Protein AF-A0A9R0TDT2-F1 (afdb_monomer_lite)

Organism: Triticum turgidum subsp. durum (NCBI:txid4567)

Secondary structure (DSSP, 8-state):
---HHHHHHHHHHHHHHHHS---HHHHHHHHHHHHH-SSHHHHHHHHHHTT----HHHHHHHHHHHHHS--------HHHHHHHHHHHHHHHHHH-PPPPP---------------------PPPPPPPPPP-----------------------------TTHHHHHHHHHHHHHHHHHHHHHHHHHHHHHHS--TT--PPPHHHHHHHHHHHHHHHT--HHHHHHHHHHHHHHHHHHHHHHHHHHHHHHHHHHTTTS---HHHHHHHHHHHHHHHHHHHHHHGGGGSSS------TTSSSS--HHHHHHHHHHHHHHHHHT--

Sequence (325 aa):
MASDKQLRDWVSDKLMSIQGFSTSVLVHYVIGLAKDSSSAGDLVGKLVEYGFSSSAETSSFAADIYAKVPRKGRGVSNYQKQEREAAKLVKKQSTYKLLADEDDDEVDNHTASSASASSKSRKHFRRKAQDQDDGKDDDETTAHVSERSVRRRTEEVDDEDGDDTLDEEQEILRDQQERAQLEKNMRERDAVHTRKLMERQLSKEEQEELTRRSQALDKNDTSDLRNFSRQAYLQKRRDKKIDEIRDEILDHEYIFQDVKLTPAEENDFRYKKKIYDLVKEHVESADDVAEYKMPEAYDMGEGVNQEKRFSVAMQRYKILRAKIK

Foldseek 3Di:
DPDPVNQLVVLQVLCCVQVVGGDSVVSVVLLVLLQVDPDLVSSLVVCVVVPGDNDPSSSVSSVVSNVPRDHPPPPCPPVNVVVVVVVVVVVVVVVDDPDDPPDDDDDDDDDDDDDDDDDDDDDDDDDDDDDDDDDDDDDDDDDDDDDDDDDDDDDDDDDDDPPVVVVVVVVVVVVVVVVVVVVVVVVVVVPVVDPPVPDDDDPPVRVVVVVVVVVVVVVVPCVVVVVVVVVVVVVVVLVVVLVVLVVVLVVCCVVCVPPDDDPVVVVVSVVSVVVSVVSVVCVVCVVPPVDDDDPDDQCPDPDRPVVVVVVVVVVVVVVVVVVVD

Structure (mmCIF, N/CA/C/O backbone):
data_AF-A0A9R0TDT2-F1
#
_entry.id   AF-A0A9R0TDT2-F1
#
loop_
_atom_site.group_PDB
_atom_site.id
_atom_site.type_symbol
_atom_site.label_atom_id
_atom_site.label_alt_id
_atom_site.label_comp_id
_atom_site.label_asym_id
_atom_site.label_entity_id
_atom_site.label_seq_id
_atom_site.pdbx_PDB_ins_code
_atom_site.Cartn_x
_atom_site.Cartn_y
_atom_site.Cartn_z
_atom_site.occupancy
_atom_site.B_iso_or_equiv
_atom_site.auth_seq_id
_atom_site.auth_comp_id
_atom_site.auth_asym_id
_atom_site.auth_atom_id
_atom_site.pdbx_PDB_model_num
ATOM 1 N N . MET A 1 1 ? -30.573 -7.257 -12.422 1.00 51.12 1 MET A N 1
ATOM 2 C CA . MET A 1 1 ? -29.779 -7.228 -11.177 1.00 51.12 1 MET A CA 1
ATOM 3 C C . MET A 1 1 ? -30.654 -6.590 -10.119 1.00 51.12 1 MET A C 1
ATOM 5 O O . MET A 1 1 ? -31.056 -5.454 -10.333 1.00 51.12 1 MET A O 1
ATOM 9 N N . ALA A 1 2 ? -31.047 -7.318 -9.071 1.00 55.56 2 ALA A N 1
ATOM 10 C CA . ALA A 1 2 ? -31.762 -6.689 -7.960 1.00 55.56 2 ALA A CA 1
ATOM 11 C C . ALA A 1 2 ? -30.854 -5.604 -7.370 1.00 55.56 2 ALA A C 1
ATOM 13 O O . ALA A 1 2 ? -29.646 -5.826 -7.246 1.00 55.56 2 ALA A O 1
ATOM 14 N N . SER A 1 3 ? -31.397 -4.424 -7.077 1.00 77.88 3 SER A N 1
ATOM 15 C CA . SER A 1 3 ? -30.600 -3.396 -6.411 1.00 77.88 3 SER A CA 1
ATOM 16 C C . SER A 1 3 ? -30.162 -3.923 -5.040 1.00 77.88 3 SER A C 1
ATOM 18 O O . SER A 1 3 ? -30.892 -4.679 -4.400 1.00 77.88 3 SER A O 1
ATOM 20 N N . ASP A 1 4 ? -28.964 -3.554 -4.579 1.00 84.12 4 ASP A N 1
ATOM 21 C CA . ASP A 1 4 ? -28.423 -4.037 -3.295 1.00 84.12 4 ASP A CA 1
ATOM 22 C C . ASP A 1 4 ? -29.396 -3.761 -2.132 1.00 84.12 4 ASP A C 1
ATOM 24 O O . ASP A 1 4 ? -29.522 -4.555 -1.206 1.00 84.12 4 ASP A O 1
ATOM 28 N N . LYS A 1 5 ? -30.180 -2.680 -2.243 1.00 88.38 5 LYS A N 1
ATOM 29 C CA . LYS A 1 5 ? -31.276 -2.351 -1.328 1.00 88.38 5 LYS A CA 1
ATOM 30 C C . LYS A 1 5 ? -32.419 -3.376 -1.366 1.00 88.38 5 LYS A C 1
ATOM 32 O O . LYS A 1 5 ? -32.793 -3.888 -0.323 1.00 88.38 5 LYS A O 1
ATOM 37 N N . GLN A 1 6 ? -32.904 -3.751 -2.553 1.00 89.75 6 GLN A N 1
ATOM 38 C CA . GLN A 1 6 ? -33.942 -4.784 -2.702 1.00 89.75 6 GLN A CA 1
ATOM 39 C C . GLN A 1 6 ? -33.490 -6.149 -2.169 1.00 89.75 6 GLN A C 1
ATOM 41 O O . GLN A 1 6 ? -34.301 -6.891 -1.621 1.00 89.75 6 GLN A O 1
ATOM 46 N N . LEU A 1 7 ? -32.206 -6.491 -2.326 1.00 90.75 7 LEU A N 1
ATOM 47 C CA . LEU A 1 7 ? -31.651 -7.724 -1.767 1.00 90.75 7 LEU A CA 1
ATOM 48 C C . LEU A 1 7 ? -31.676 -7.695 -0.234 1.00 90.75 7 LEU A C 1
ATOM 50 O O . LEU A 1 7 ? -32.068 -8.680 0.383 1.00 90.75 7 LEU A O 1
ATOM 54 N N . ARG A 1 8 ? -31.288 -6.571 0.374 1.00 92.12 8 ARG A N 1
ATOM 55 C CA . ARG A 1 8 ? -31.303 -6.386 1.832 1.00 92.12 8 ARG A CA 1
ATOM 56 C C . ARG A 1 8 ? -32.713 -6.447 2.403 1.00 92.12 8 ARG A C 1
ATOM 58 O O . ARG A 1 8 ? -32.918 -7.165 3.375 1.00 92.12 8 ARG A O 1
ATOM 65 N N . ASP A 1 9 ? -33.661 -5.759 1.771 1.00 93.25 9 ASP A N 1
ATOM 66 C CA . ASP A 1 9 ? -35.065 -5.742 2.191 1.00 93.25 9 ASP A CA 1
ATOM 67 C C . ASP A 1 9 ? -35.655 -7.166 2.127 1.00 93.25 9 ASP A C 1
ATOM 69 O O . ASP A 1 9 ? -36.212 -7.661 3.102 1.00 93.25 9 ASP A O 1
ATOM 73 N N . TRP A 1 10 ? -35.403 -7.897 1.034 1.00 93.25 10 TRP A N 1
ATOM 74 C CA . TRP A 1 10 ? -35.852 -9.286 0.886 1.00 93.25 10 TRP A CA 1
ATOM 75 C C . TRP A 1 10 ? -35.210 -10.249 1.901 1.00 93.25 10 TRP A C 1
ATOM 77 O O . TRP A 1 10 ? -35.888 -11.128 2.434 1.00 93.25 10 TRP A O 1
ATOM 87 N N . VAL A 1 11 ? -33.910 -10.098 2.191 1.00 92.81 11 VAL A N 1
ATOM 88 C CA . VAL A 1 11 ? -33.233 -10.890 3.236 1.00 92.81 11 VAL A CA 1
ATOM 89 C C . VAL A 1 11 ? -33.820 -10.566 4.612 1.00 92.81 11 VAL A C 1
ATOM 91 O O . VAL A 1 11 ? -34.017 -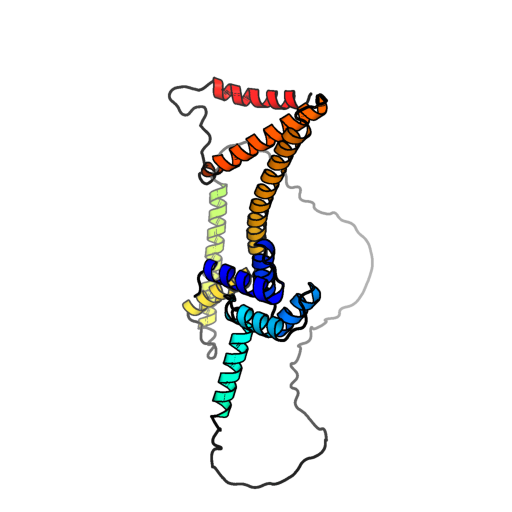11.481 5.407 1.00 92.81 11 VAL A O 1
ATOM 94 N N . SER A 1 12 ? -34.146 -9.300 4.884 1.00 93.69 12 SER A N 1
ATOM 95 C CA . SER A 1 12 ? -34.791 -8.877 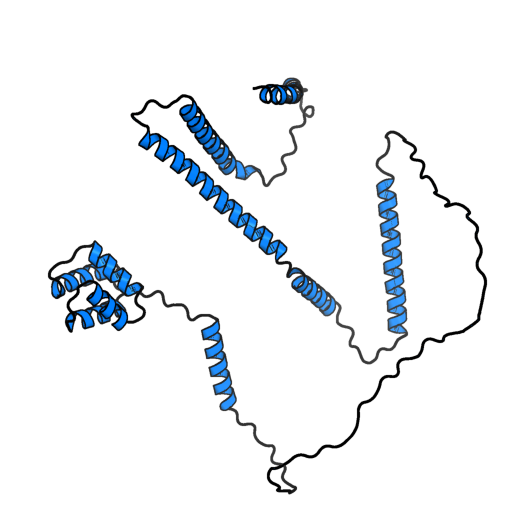6.131 1.00 93.69 12 SER A CA 1
ATOM 96 C C . SER A 1 12 ? -36.148 -9.558 6.331 1.00 93.69 12 SER A C 1
ATOM 98 O O . SER A 1 12 ? -36.386 -10.134 7.392 1.00 93.69 12 SER A O 1
ATOM 100 N N . ASP A 1 13 ? -36.999 -9.570 5.302 1.00 93.50 13 ASP A N 1
ATOM 101 C CA . ASP A 1 13 ? -38.320 -10.213 5.352 1.00 93.50 13 ASP A CA 1
ATOM 102 C C . ASP A 1 13 ? -38.215 -11.728 5.582 1.00 93.50 13 ASP A C 1
ATOM 104 O O . ASP A 1 13 ? -38.978 -12.319 6.350 1.00 93.50 13 ASP A O 1
ATOM 108 N N . LYS A 1 14 ? -37.232 -12.381 4.950 1.00 91.00 14 LYS A N 1
ATOM 109 C CA . LYS A 1 14 ? -36.986 -13.817 5.136 1.00 91.00 14 LYS A CA 1
ATOM 110 C C . LYS A 1 14 ? -36.423 -14.152 6.515 1.00 91.00 14 LYS A C 1
ATOM 112 O O . LYS A 1 14 ? -36.816 -15.167 7.085 1.00 91.00 14 LYS A O 1
ATOM 117 N N . LEU A 1 15 ? -35.567 -13.299 7.077 1.00 90.38 15 LEU A N 1
ATOM 118 C CA . LEU A 1 15 ? -35.084 -13.454 8.452 1.00 90.38 15 LEU A CA 1
ATOM 119 C C . LEU A 1 15 ? -36.213 -13.279 9.475 1.00 90.38 15 LEU A C 1
ATOM 121 O O . LEU A 1 15 ? -36.292 -14.065 10.417 1.00 90.38 15 LEU A O 1
ATOM 125 N N . MET A 1 16 ? -37.137 -12.338 9.249 1.00 88.44 16 MET A N 1
ATOM 126 C CA . MET A 1 16 ? -38.354 -12.219 10.060 1.00 88.44 16 MET A CA 1
ATOM 127 C C . MET A 1 16 ? -39.222 -13.481 9.994 1.00 88.44 16 MET A C 1
ATOM 129 O O . MET A 1 16 ? -39.719 -13.924 11.023 1.00 88.44 16 MET A O 1
ATOM 133 N N . SER A 1 17 ? -39.368 -14.096 8.816 1.00 90.62 17 SER A N 1
ATOM 134 C CA . SER A 1 17 ? -40.151 -15.330 8.660 1.00 90.62 17 SER A CA 1
ATOM 135 C C . SER A 1 17 ? -39.526 -16.543 9.360 1.00 90.62 17 SER A C 1
ATOM 137 O O . SER A 1 17 ? -40.262 -17.354 9.908 1.00 90.62 17 SER A O 1
ATOM 139 N N . ILE A 1 18 ? -38.196 -16.688 9.316 1.00 86.38 18 ILE A N 1
ATOM 140 C CA . ILE A 1 18 ? -37.492 -17.890 9.806 1.00 86.38 18 ILE A CA 1
ATOM 141 C C . ILE A 1 18 ? -37.134 -17.775 11.292 1.00 86.38 18 ILE A C 1
ATOM 143 O O . ILE A 1 18 ? -37.289 -18.733 12.044 1.00 86.38 18 ILE A O 1
ATOM 147 N N . GLN A 1 19 ? -36.629 -16.612 11.710 1.00 84.69 19 GLN A N 1
ATOM 148 C CA . GLN A 1 19 ? -36.067 -16.401 13.046 1.00 84.69 19 GLN A CA 1
ATOM 149 C C . GLN A 1 19 ? -36.958 -15.502 13.923 1.00 84.69 19 GLN A C 1
ATOM 151 O O . GLN A 1 19 ? -36.737 -15.405 15.128 1.00 84.69 19 GLN A O 1
ATOM 156 N N . GLY A 1 20 ? -37.957 -14.824 13.344 1.00 86.81 20 GLY A N 1
ATOM 157 C CA . GLY A 1 20 ? -38.840 -13.902 14.070 1.00 86.81 20 GLY A CA 1
ATOM 158 C C . GLY A 1 20 ? -38.216 -12.539 14.387 1.00 86.81 20 GLY A C 1
ATOM 159 O O . GLY A 1 20 ? -38.858 -11.708 15.023 1.00 86.81 20 GLY A O 1
ATOM 160 N N . PHE A 1 21 ? -36.974 -12.293 13.958 1.00 87.00 21 PHE A N 1
ATOM 161 C CA . PHE A 1 21 ? -36.312 -10.998 14.078 1.00 87.00 21 PHE A CA 1
ATOM 162 C C . PHE A 1 21 ? -35.344 -10.757 12.918 1.00 87.00 21 PHE A C 1
ATOM 164 O O . PHE A 1 21 ? -34.722 -11.675 12.385 1.00 87.00 21 PHE A O 1
ATOM 171 N N . SER A 1 22 ? -35.170 -9.488 12.562 1.00 89.31 22 SER A N 1
ATOM 172 C CA . SER A 1 22 ? -34.182 -9.047 11.583 1.00 89.31 22 SER A CA 1
ATOM 173 C C . SER A 1 22 ? -33.467 -7.809 12.109 1.00 89.31 22 SER A C 1
ATOM 175 O O . SER A 1 22 ? -34.103 -6.792 12.385 1.00 89.31 22 SER A O 1
ATOM 177 N N . THR A 1 23 ? -32.142 -7.868 12.222 1.00 90.75 23 THR A N 1
ATOM 178 C CA . THR A 1 23 ? -31.308 -6.681 12.448 1.00 90.75 23 THR A CA 1
ATOM 179 C C . THR A 1 23 ? -30.507 -6.388 11.186 1.00 90.75 23 THR A C 1
ATOM 181 O O . THR A 1 23 ? -30.140 -7.303 10.444 1.00 90.75 23 THR A O 1
ATOM 184 N N . SER A 1 24 ? -30.205 -5.114 10.928 1.00 90.81 24 SER A N 1
ATOM 185 C CA . SER A 1 24 ? -29.401 -4.722 9.761 1.00 90.81 24 SER A CA 1
ATOM 186 C C . SER A 1 24 ? -28.040 -5.427 9.753 1.00 90.81 24 SER A C 1
ATOM 188 O O . SER A 1 24 ? -27.591 -5.901 8.712 1.00 90.81 24 SER A O 1
ATOM 190 N N . VAL A 1 25 ? -27.420 -5.584 10.925 1.00 91.88 25 VAL A N 1
ATOM 191 C CA . VAL A 1 25 ? -26.145 -6.291 11.095 1.00 91.88 25 VAL A CA 1
ATOM 192 C C . VAL A 1 25 ? -26.250 -7.743 10.627 1.00 91.88 25 VAL A C 1
ATOM 194 O O . VAL A 1 25 ? -25.401 -8.195 9.860 1.00 91.88 25 VAL A O 1
ATOM 197 N N . LEU A 1 26 ? -27.318 -8.453 11.003 1.00 89.50 26 LEU A N 1
ATOM 198 C CA . LEU A 1 26 ? -27.537 -9.838 10.577 1.00 89.50 26 LEU A CA 1
ATOM 199 C C . LEU A 1 26 ? -27.792 -9.947 9.074 1.00 89.50 26 LEU A C 1
ATOM 201 O O . LEU A 1 26 ? -27.257 -10.847 8.435 1.00 89.50 26 LEU A O 1
ATOM 205 N N . VAL A 1 27 ? -28.530 -9.005 8.483 1.00 91.69 27 VAL A N 1
ATOM 206 C CA . VAL A 1 27 ? -28.742 -8.958 7.026 1.00 91.69 27 VAL A CA 1
ATOM 207 C C . VAL A 1 27 ? -27.406 -8.821 6.287 1.00 91.69 27 VAL A C 1
ATOM 209 O O . VAL A 1 27 ? -27.123 -9.583 5.362 1.00 91.69 27 VAL A O 1
ATOM 212 N N . HIS A 1 28 ? -26.554 -7.881 6.706 1.00 91.56 28 HIS A N 1
ATOM 213 C CA . HIS A 1 28 ? -25.220 -7.706 6.124 1.00 91.56 28 HIS A CA 1
ATOM 214 C C . HIS A 1 28 ? -24.341 -8.948 6.315 1.00 91.56 28 HIS A C 1
ATOM 216 O O . HIS A 1 28 ? -23.643 -9.351 5.383 1.00 91.56 28 HIS A O 1
ATOM 222 N N . TYR A 1 29 ? -24.401 -9.560 7.498 1.00 91.06 29 TYR A N 1
ATOM 223 C CA . TYR A 1 29 ? -23.637 -10.753 7.835 1.00 91.06 29 TYR A CA 1
ATOM 224 C C . TYR A 1 29 ? -24.035 -11.962 6.979 1.00 91.06 29 TYR A C 1
ATOM 226 O O . TYR A 1 29 ? -23.170 -12.598 6.384 1.00 91.06 29 TYR A O 1
ATOM 234 N N . VAL A 1 30 ? -25.335 -12.227 6.814 1.00 90.56 30 VAL A N 1
ATOM 235 C CA . VAL A 1 30 ? -25.847 -13.321 5.969 1.00 90.56 30 VAL A CA 1
ATOM 236 C C . VAL A 1 30 ? -25.482 -13.109 4.498 1.00 90.56 30 VAL A C 1
ATOM 238 O O . VAL A 1 30 ? -25.087 -14.055 3.818 1.00 90.56 30 VAL A O 1
ATOM 241 N N . ILE A 1 31 ? -25.536 -11.868 3.999 1.00 91.56 31 ILE A N 1
ATOM 242 C CA . ILE A 1 31 ? -25.069 -11.541 2.642 1.00 91.56 31 ILE A CA 1
ATOM 243 C C . ILE A 1 31 ? -23.554 -11.783 2.511 1.00 91.56 31 ILE A C 1
ATOM 245 O O . ILE A 1 31 ? -23.102 -12.247 1.463 1.00 91.56 31 ILE A O 1
ATOM 249 N N . GLY A 1 32 ? -22.771 -11.496 3.555 1.00 91.06 32 GLY A N 1
ATOM 250 C CA . GLY A 1 32 ? -21.341 -11.816 3.630 1.00 91.06 32 GLY A CA 1
ATOM 251 C C . GLY A 1 32 ? -21.080 -13.323 3.575 1.00 91.06 32 GLY A C 1
ATOM 252 O O . GLY A 1 32 ? -20.404 -13.792 2.664 1.00 91.06 32 GLY A O 1
ATOM 253 N N . LEU A 1 33 ? -21.726 -14.097 4.452 1.00 89.94 33 LEU A N 1
ATOM 254 C CA . LEU A 1 33 ? -21.641 -15.563 4.469 1.00 89.94 33 LEU A CA 1
ATOM 255 C C . LEU A 1 33 ? -22.047 -16.190 3.132 1.00 89.94 33 LEU A C 1
ATOM 257 O O . LEU A 1 33 ? -21.439 -17.158 2.666 1.00 89.94 33 LEU A O 1
ATOM 261 N N . ALA A 1 34 ? -23.064 -15.633 2.477 1.00 89.94 34 ALA A N 1
ATOM 262 C CA . ALA A 1 34 ? -23.470 -16.077 1.155 1.00 89.94 34 ALA A CA 1
ATOM 263 C C . ALA A 1 34 ? -22.386 -15.817 0.099 1.00 89.94 34 ALA A C 1
ATOM 265 O O . ALA A 1 34 ? -22.196 -16.654 -0.779 1.00 89.94 34 ALA A O 1
ATOM 266 N N . LYS A 1 35 ? -21.649 -14.703 0.174 1.00 89.69 35 LYS A N 1
ATOM 267 C CA . LYS A 1 35 ? -20.523 -14.422 -0.734 1.00 89.69 35 LYS A CA 1
ATOM 268 C C . LYS A 1 35 ? -19.322 -15.336 -0.476 1.00 89.69 35 LYS A C 1
ATOM 270 O O . LYS A 1 35 ? -18.678 -15.740 -1.442 1.00 89.69 35 LYS A O 1
ATOM 275 N N . ASP A 1 36 ? -19.071 -15.687 0.782 1.00 88.38 36 ASP A N 1
ATOM 276 C CA . ASP A 1 36 ? -17.926 -16.513 1.187 1.00 88.38 36 ASP A CA 1
ATOM 277 C C . ASP A 1 36 ? -18.163 -18.017 0.979 1.00 88.38 36 ASP A C 1
ATOM 279 O O . ASP A 1 36 ? -17.228 -18.789 0.755 1.00 88.38 36 ASP A O 1
ATOM 283 N N . SER A 1 37 ? -19.420 -18.462 1.044 1.00 86.12 37 SER A N 1
ATOM 284 C CA . SER A 1 37 ? -19.782 -19.868 0.843 1.00 86.12 37 SER A CA 1
ATOM 285 C C . SER A 1 37 ? -19.620 -20.300 -0.614 1.00 86.12 37 SER A C 1
ATOM 287 O O . SER A 1 37 ? -20.066 -19.640 -1.557 1.00 86.12 37 SER A O 1
ATOM 289 N N . SER A 1 38 ? -18.991 -21.461 -0.809 1.00 84.38 38 SER A N 1
ATOM 290 C CA . SER A 1 38 ? -18.739 -22.013 -2.149 1.00 84.38 38 SER A CA 1
ATOM 291 C C . SER A 1 38 ? -19.942 -22.774 -2.715 1.00 84.38 38 SER A C 1
ATOM 293 O O . SER A 1 38 ? -20.076 -22.878 -3.931 1.00 84.38 38 SER A O 1
ATOM 295 N N . SER A 1 39 ? -20.852 -23.251 -1.863 1.00 87.81 39 SER A N 1
ATOM 296 C CA . SER A 1 39 ? -22.054 -24.005 -2.241 1.00 87.81 39 SER A CA 1
ATOM 297 C C . SER A 1 39 ? -23.245 -23.609 -1.364 1.00 87.81 39 SER A C 1
ATOM 299 O O . SER A 1 39 ? -23.053 -23.183 -0.226 1.00 87.81 39 SER A O 1
ATOM 301 N N . ALA A 1 40 ? -24.472 -23.787 -1.864 1.00 87.94 40 ALA A N 1
ATOM 302 C CA . ALA A 1 40 ? -25.689 -23.557 -1.084 1.00 87.94 40 ALA A CA 1
ATOM 303 C C . ALA A 1 40 ? -25.736 -24.440 0.180 1.00 87.94 40 ALA A C 1
ATOM 305 O O . ALA A 1 40 ? -26.168 -23.978 1.228 1.00 87.94 40 ALA A O 1
ATOM 306 N N . GLY A 1 41 ? -25.212 -25.672 0.118 1.00 86.12 41 GLY A N 1
ATOM 307 C CA . GLY A 1 41 ? -25.128 -26.563 1.285 1.00 86.12 41 GLY A CA 1
ATOM 308 C C . GLY A 1 41 ? -24.118 -26.109 2.349 1.00 86.12 41 GLY A C 1
ATOM 309 O O . GLY A 1 41 ? -24.373 -26.271 3.538 1.00 86.12 41 GLY A O 1
ATOM 310 N N . ASP A 1 42 ? -23.013 -25.479 1.938 1.00 89.38 42 ASP A N 1
ATOM 311 C CA . ASP A 1 42 ? -22.025 -24.881 2.856 1.00 89.38 42 ASP A CA 1
ATOM 312 C C . ASP A 1 42 ? -22.625 -23.672 3.593 1.00 89.38 42 ASP A C 1
ATOM 314 O O . ASP A 1 42 ? -22.404 -23.482 4.786 1.00 89.38 42 ASP A O 1
ATOM 318 N N . LEU A 1 43 ? -23.466 -22.891 2.903 1.00 89.94 43 LEU A N 1
ATOM 319 C CA . LEU A 1 43 ? -24.221 -21.807 3.528 1.00 89.94 43 LEU A CA 1
ATOM 320 C C . LEU A 1 43 ? -25.221 -22.332 4.567 1.00 89.94 43 LEU A C 1
ATOM 322 O O . LEU A 1 43 ? -25.303 -21.766 5.652 1.00 89.94 43 LEU A O 1
ATOM 326 N N . VAL A 1 44 ? -25.944 -23.420 4.271 1.00 91.06 44 VAL A N 1
ATOM 327 C CA . VAL A 1 44 ? -26.855 -24.054 5.243 1.00 91.06 44 VAL A CA 1
ATOM 328 C C . VAL A 1 44 ? -26.092 -24.520 6.482 1.00 91.06 44 VAL A C 1
ATOM 330 O O . VAL A 1 44 ? -26.535 -24.239 7.590 1.00 91.06 44 VAL A O 1
ATOM 333 N N . GLY A 1 45 ? -24.937 -25.171 6.308 1.00 89.31 45 GLY A N 1
ATOM 334 C CA . GLY A 1 45 ? -24.097 -25.614 7.425 1.00 89.31 45 GLY A CA 1
ATOM 335 C C . GLY A 1 45 ? -23.675 -24.458 8.334 1.00 89.31 45 GLY A C 1
ATOM 336 O O . GLY A 1 45 ? -23.885 -24.523 9.542 1.00 89.31 45 GLY A O 1
ATOM 337 N N . LYS A 1 46 ? -23.182 -23.362 7.743 1.00 89.94 46 LYS A N 1
ATOM 338 C CA . LYS A 1 46 ? -22.795 -22.152 8.486 1.00 89.94 46 LYS A CA 1
ATOM 339 C C . LYS A 1 46 ? -23.985 -21.512 9.196 1.00 89.94 46 LYS A C 1
ATOM 341 O O . LYS A 1 46 ? -23.878 -21.153 10.358 1.00 89.94 46 LYS A O 1
ATOM 346 N N . LEU A 1 47 ? -25.140 -21.394 8.540 1.00 87.81 47 LEU A N 1
ATOM 347 C CA . LEU A 1 47 ? -26.340 -20.849 9.183 1.00 87.81 47 LEU A CA 1
ATOM 348 C C . LEU A 1 47 ? -26.769 -21.713 10.381 1.00 87.81 47 LEU A C 1
ATOM 350 O O . LEU A 1 47 ? -27.053 -21.177 11.447 1.00 87.81 47 LEU A O 1
ATOM 354 N N . VAL A 1 48 ? -26.758 -23.039 10.255 1.00 90.19 48 VAL A N 1
ATOM 355 C CA . VAL A 1 48 ? -27.091 -23.932 11.377 1.00 90.19 48 VAL A CA 1
ATOM 356 C C . VAL A 1 48 ? -26.088 -23.792 12.531 1.00 90.19 48 VAL A C 1
ATOM 358 O O . VAL A 1 48 ? -26.504 -23.756 13.687 1.00 90.19 48 VAL A O 1
ATOM 361 N N . GLU A 1 49 ? -24.793 -23.629 12.243 1.00 90.31 49 GLU A N 1
ATOM 362 C CA . GLU A 1 49 ? -23.753 -23.369 13.255 1.00 90.31 49 GLU A CA 1
ATOM 363 C C . GLU A 1 49 ? -24.003 -22.066 14.035 1.00 90.31 49 GLU A C 1
ATOM 365 O O . GLU A 1 49 ? -23.803 -22.015 15.247 1.00 90.31 49 GLU A O 1
ATOM 370 N N . TYR A 1 50 ? -24.534 -21.037 13.369 1.00 83.12 50 TYR A N 1
ATOM 371 C CA . TYR A 1 50 ? -24.913 -19.764 13.993 1.00 83.12 50 TYR A CA 1
ATOM 372 C C . TYR A 1 50 ? -26.298 -19.774 14.662 1.00 83.12 50 TYR A C 1
ATOM 374 O O . TYR A 1 50 ? -26.803 -18.719 15.049 1.00 83.12 50 TYR A O 1
ATOM 382 N N . GLY A 1 51 ? -26.910 -20.949 14.832 1.00 79.62 51 GLY A N 1
ATOM 383 C CA . GLY A 1 51 ? -28.154 -21.106 15.586 1.00 79.62 51 GLY A CA 1
ATOM 384 C C . GLY A 1 51 ? -29.426 -20.876 14.770 1.00 79.62 51 GLY A C 1
ATOM 385 O O . GLY A 1 51 ? -30.487 -20.622 15.346 1.00 79.62 51 GLY A O 1
ATOM 386 N N . PHE A 1 52 ? -29.354 -20.968 13.439 1.00 83.19 52 PHE A N 1
ATOM 387 C CA . PHE A 1 52 ? -30.561 -21.099 12.626 1.00 83.19 52 PHE A CA 1
ATOM 388 C C . PHE A 1 52 ? -31.129 -22.514 12.761 1.00 83.19 52 PHE A C 1
ATOM 390 O O . PHE A 1 52 ? -30.397 -23.505 12.788 1.00 83.19 52 PHE A O 1
ATOM 397 N N . SER A 1 53 ? -32.457 -22.621 12.804 1.00 81.62 53 SER A N 1
ATOM 398 C CA . SER A 1 53 ? -33.126 -23.924 12.835 1.00 81.62 53 SER A CA 1
ATOM 399 C C . SER A 1 53 ? -32.803 -24.717 11.565 1.00 81.62 53 SER A C 1
ATOM 401 O O . SER A 1 53 ? -32.851 -24.168 10.460 1.00 81.62 53 SER A O 1
ATOM 403 N N . SER A 1 54 ? -32.527 -26.019 11.701 1.00 82.44 54 SER A N 1
ATOM 404 C CA . SER A 1 54 ? -32.314 -26.949 10.576 1.00 82.44 54 SER A CA 1
ATOM 405 C C . SER A 1 54 ? -33.642 -27.303 9.881 1.00 82.44 54 SER A C 1
ATOM 407 O O . SER A 1 54 ? -34.023 -28.462 9.742 1.00 82.44 54 SER A O 1
ATOM 409 N N . SER A 1 55 ? -34.413 -26.280 9.511 1.00 84.56 55 SER A N 1
ATOM 410 C CA . SER A 1 55 ? -35.699 -26.411 8.838 1.00 84.56 55 SER A CA 1
ATOM 411 C C . SER A 1 55 ? -35.521 -26.410 7.318 1.00 84.56 55 SER A C 1
ATOM 413 O O . SER A 1 55 ? -34.550 -25.873 6.769 1.00 84.56 55 SER A O 1
ATOM 415 N N . ALA A 1 56 ? -36.503 -26.977 6.613 1.00 87.31 56 ALA A N 1
ATOM 416 C CA . ALA A 1 56 ? -36.562 -26.910 5.154 1.00 87.31 56 ALA A CA 1
ATOM 417 C C . ALA A 1 56 ? -36.582 -25.452 4.650 1.00 87.31 56 ALA A C 1
ATOM 419 O O . ALA A 1 56 ? -35.997 -25.144 3.610 1.00 87.31 56 ALA A O 1
ATOM 420 N N . GLU A 1 57 ? -37.166 -24.537 5.425 1.00 86.62 57 GLU A N 1
ATOM 421 C CA . GLU A 1 57 ? -37.213 -23.109 5.115 1.00 86.62 57 GLU A CA 1
ATOM 422 C C . GLU A 1 57 ? -35.813 -22.486 5.085 1.00 86.62 57 GLU A C 1
ATOM 424 O O . GLU A 1 57 ? -35.476 -21.823 4.104 1.00 86.62 57 GLU A O 1
ATOM 429 N N . THR A 1 58 ? -34.949 -22.785 6.062 1.00 87.19 58 THR A N 1
ATOM 430 C CA . THR A 1 58 ? -33.548 -22.320 6.084 1.00 87.19 58 THR A CA 1
ATOM 431 C C . THR A 1 58 ? -32.767 -22.827 4.873 1.00 87.19 58 THR A C 1
ATOM 433 O O . THR A 1 58 ? -31.980 -22.087 4.279 1.00 87.19 58 THR A O 1
ATOM 436 N N . SER A 1 59 ? -33.018 -24.071 4.452 1.00 89.31 59 SER A N 1
ATOM 437 C CA . SER A 1 59 ? -32.378 -24.638 3.260 1.00 89.31 59 SER A CA 1
ATOM 438 C C . SER A 1 59 ? -32.836 -23.967 1.958 1.00 89.31 59 SER A C 1
ATOM 440 O O . SER A 1 59 ? -32.007 -23.653 1.101 1.00 89.31 59 SER A O 1
ATOM 442 N N . SER A 1 60 ? -34.134 -23.663 1.837 1.00 91.69 60 SER A N 1
ATOM 443 C CA . SER A 1 60 ? -34.694 -22.950 0.682 1.00 91.69 60 SER A CA 1
ATOM 444 C C . SER A 1 60 ? -34.201 -21.502 0.615 1.00 91.69 60 SER A C 1
ATOM 446 O O . SER A 1 60 ? -33.792 -21.025 -0.440 1.00 91.69 60 SER A O 1
ATOM 448 N N . PHE A 1 61 ? -34.126 -20.838 1.769 1.00 91.25 61 PHE A N 1
ATOM 449 C CA . PHE A 1 61 ? -33.608 -19.486 1.904 1.00 91.25 61 PHE A CA 1
ATOM 450 C C . PHE A 1 61 ? -32.134 -19.409 1.512 1.00 91.25 61 PHE A C 1
ATOM 452 O O . PHE A 1 61 ? -31.748 -18.518 0.757 1.00 91.25 61 PHE A O 1
ATOM 459 N N . ALA A 1 62 ? -31.315 -20.366 1.954 1.00 91.38 62 ALA A N 1
ATOM 460 C CA . ALA A 1 62 ? -29.913 -20.436 1.564 1.00 91.38 62 ALA A CA 1
ATOM 461 C C . ALA A 1 62 ? -29.745 -20.621 0.046 1.00 91.38 62 ALA A C 1
ATOM 463 O O . ALA A 1 62 ? -28.911 -19.945 -0.559 1.00 91.38 62 ALA A O 1
ATOM 464 N N . ALA A 1 63 ? -30.552 -21.483 -0.585 1.00 91.38 63 ALA A N 1
ATOM 465 C CA . ALA A 1 63 ? -30.540 -21.665 -2.037 1.00 91.38 63 ALA A CA 1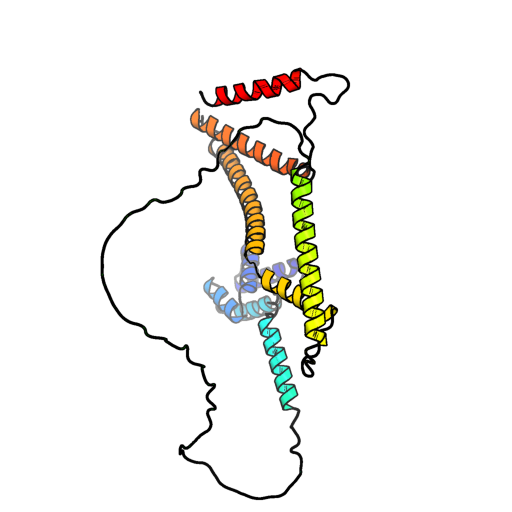
ATOM 466 C C . ALA A 1 63 ? -30.942 -20.378 -2.785 1.00 91.38 63 ALA A C 1
ATOM 468 O O . ALA A 1 63 ? -30.258 -19.964 -3.727 1.00 91.38 63 ALA A O 1
ATOM 469 N N . ASP A 1 64 ? -31.992 -19.702 -2.318 1.00 91.62 64 ASP A N 1
ATOM 470 C CA . ASP A 1 64 ? -32.493 -18.461 -2.910 1.00 91.62 64 ASP A CA 1
ATOM 471 C C . ASP A 1 64 ? -31.501 -17.296 -2.764 1.00 91.62 64 ASP A C 1
ATOM 473 O O . ASP A 1 64 ? -31.258 -16.562 -3.729 1.00 91.62 64 ASP A O 1
ATOM 477 N N . ILE A 1 65 ? -30.882 -17.127 -1.587 1.00 91.44 65 ILE A N 1
ATOM 478 C CA . ILE A 1 65 ? -29.828 -16.121 -1.383 1.00 91.44 65 ILE A CA 1
ATOM 479 C C . ILE A 1 65 ? -28.643 -16.424 -2.295 1.00 91.44 65 ILE A C 1
ATOM 481 O O . ILE A 1 65 ? -28.124 -15.520 -2.950 1.00 91.44 65 ILE A O 1
ATOM 485 N N . TYR A 1 66 ? -28.213 -17.687 -2.352 1.00 89.56 66 TYR A N 1
ATOM 486 C CA . TYR A 1 66 ? -27.059 -18.096 -3.148 1.00 89.56 66 TYR A CA 1
ATOM 487 C C . TYR A 1 66 ? -27.235 -17.732 -4.631 1.00 89.56 66 TYR A C 1
ATOM 489 O O . TYR A 1 66 ? -26.260 -17.330 -5.271 1.00 89.56 66 TYR A O 1
ATOM 497 N N . ALA A 1 67 ? -28.465 -17.818 -5.152 1.00 89.25 67 ALA A N 1
ATOM 498 C CA . ALA A 1 67 ? -28.821 -17.431 -6.516 1.00 89.25 67 ALA A CA 1
ATOM 499 C C . ALA A 1 67 ? -28.963 -15.909 -6.717 1.00 89.25 67 ALA A C 1
ATOM 501 O O . ALA A 1 67 ? -28.606 -15.391 -7.776 1.00 89.25 67 ALA A O 1
ATOM 502 N N . LYS A 1 68 ? -29.490 -15.179 -5.723 1.00 85.44 68 LYS A N 1
ATOM 503 C CA . LYS A 1 68 ? -29.737 -13.726 -5.812 1.00 85.44 68 LYS A CA 1
ATOM 504 C C . LYS A 1 68 ? -28.496 -12.870 -5.554 1.00 85.44 68 LYS A C 1
ATOM 506 O O . LYS A 1 68 ? -28.437 -11.736 -6.033 1.00 85.44 68 LYS A O 1
ATOM 511 N N . VAL A 1 69 ? -27.518 -13.372 -4.801 1.00 86.25 69 VAL A N 1
ATOM 512 C CA . VAL A 1 69 ? -26.286 -12.637 -4.493 1.00 86.25 69 VAL A CA 1
ATOM 513 C C . VAL A 1 69 ? -25.398 -12.563 -5.741 1.00 86.25 69 VAL A C 1
ATOM 515 O O . VAL A 1 69 ? -25.019 -13.603 -6.286 1.00 86.25 69 VAL A O 1
ATOM 518 N N . PRO A 1 70 ? -25.002 -11.356 -6.195 1.00 78.44 70 PRO A N 1
ATOM 519 C CA . PRO A 1 70 ? -24.088 -11.216 -7.318 1.00 78.44 70 PRO A CA 1
ATOM 520 C C . PRO A 1 70 ? -22.719 -11.769 -6.923 1.00 78.44 70 PRO A C 1
ATOM 522 O O . PRO A 1 70 ? -21.972 -11.165 -6.149 1.00 78.44 70 PRO A O 1
ATOM 525 N N . ARG A 1 71 ? -22.380 -12.943 -7.455 1.00 72.25 71 ARG A N 1
ATOM 526 C CA . ARG A 1 71 ? -21.061 -13.538 -7.267 1.00 72.25 71 ARG A CA 1
ATOM 527 C C . ARG A 1 71 ? -20.099 -12.902 -8.250 1.00 72.25 71 ARG A C 1
ATOM 529 O O . ARG A 1 71 ? -20.324 -12.913 -9.460 1.00 72.25 71 ARG A O 1
ATOM 536 N N . LYS A 1 72 ? -18.983 -12.395 -7.732 1.00 63.78 72 LYS A N 1
ATOM 537 C CA . LYS A 1 72 ? -17.809 -12.149 -8.561 1.00 63.78 72 LYS A CA 1
ATOM 538 C C . LYS A 1 72 ? -17.355 -13.525 -9.028 1.00 63.78 72 LYS A C 1
ATOM 540 O O . LYS A 1 72 ? -16.768 -14.269 -8.248 1.00 63.78 72 LYS A O 1
ATOM 545 N N . GLY A 1 73 ? -17.730 -13.912 -10.249 1.00 58.41 73 GLY A N 1
ATOM 546 C CA . GLY A 1 73 ? -17.280 -15.176 -10.813 1.00 58.41 73 GLY A CA 1
ATOM 547 C C . GLY A 1 73 ? -15.769 -15.236 -10.640 1.00 58.41 73 GLY A C 1
ATOM 548 O O . GLY A 1 73 ? -15.082 -14.301 -11.057 1.00 58.41 73 GLY A O 1
ATOM 549 N N . ARG A 1 74 ? -15.253 -16.283 -9.977 1.00 56.59 74 ARG A N 1
ATOM 550 C CA . ARG A 1 74 ? -13.829 -16.614 -10.080 1.00 56.59 74 ARG A CA 1
ATOM 551 C C . ARG A 1 74 ? -13.594 -16.729 -11.575 1.00 56.59 74 ARG A C 1
ATOM 553 O O . ARG A 1 74 ? -14.075 -17.675 -12.195 1.00 56.59 74 ARG A O 1
ATOM 560 N N . GLY A 1 75 ? -12.975 -15.706 -12.164 1.00 52.47 75 GLY A N 1
ATOM 561 C CA . GLY A 1 75 ? -12.563 -15.758 -13.553 1.00 52.47 75 GLY A CA 1
ATOM 562 C C . GLY A 1 75 ? -11.801 -17.060 -13.692 1.00 52.47 75 GLY A C 1
ATOM 563 O O . GLY A 1 75 ? -10.882 -17.304 -12.910 1.00 52.47 75 GLY A O 1
ATOM 564 N N . VAL A 1 76 ? -12.277 -17.939 -14.575 1.00 58.16 76 VAL A N 1
ATOM 565 C CA . VAL A 1 76 ? -11.638 -19.228 -14.841 1.00 58.16 76 VAL A CA 1
ATOM 566 C C . VAL A 1 76 ? -10.147 -18.950 -14.973 1.00 58.16 76 VAL A C 1
ATOM 568 O O . VAL A 1 76 ? -9.767 -18.126 -15.812 1.00 58.16 76 VAL A O 1
ATOM 571 N N . SER A 1 77 ? -9.344 -19.553 -14.089 1.00 64.19 77 SER A N 1
ATOM 572 C CA . SER A 1 77 ? -7.896 -19.346 -14.064 1.00 64.19 77 SER A CA 1
ATOM 573 C C . SER A 1 77 ? -7.359 -19.555 -15.477 1.00 64.19 77 SER A C 1
ATOM 575 O O . SER A 1 77 ? -7.818 -20.463 -16.173 1.00 64.19 77 SER A O 1
ATOM 577 N N . ASN A 1 78 ? -6.416 -18.725 -15.926 1.00 67.06 78 ASN A N 1
ATOM 578 C CA . ASN A 1 78 ? -5.869 -18.820 -17.284 1.00 67.06 78 ASN A CA 1
ATOM 579 C C . ASN A 1 78 ? -5.369 -20.244 -17.597 1.00 67.06 78 ASN A C 1
ATOM 581 O O . ASN A 1 78 ? -5.567 -20.732 -18.705 1.00 67.06 78 ASN A O 1
ATOM 585 N N . TYR A 1 79 ? -4.860 -20.946 -16.582 1.00 69.75 79 TYR A N 1
ATOM 586 C CA . TYR A 1 79 ? -4.495 -22.363 -16.636 1.00 69.75 79 TYR A CA 1
ATOM 587 C C . TYR A 1 79 ? -5.674 -23.284 -17.007 1.00 69.75 79 TYR A C 1
ATOM 589 O O . TYR A 1 79 ? -5.594 -24.109 -17.909 1.00 69.75 79 TYR A O 1
ATOM 597 N N . GLN A 1 80 ? -6.825 -23.077 -16.374 1.00 72.69 80 GLN A N 1
ATOM 598 C CA . GLN A 1 80 ? -8.028 -23.887 -16.563 1.00 72.69 80 GLN A CA 1
ATOM 599 C C . GLN A 1 80 ? -8.729 -23.588 -17.908 1.00 72.69 80 GLN A C 1
ATOM 601 O O . GLN A 1 80 ? -9.450 -24.430 -18.446 1.00 72.69 80 GLN A O 1
ATOM 606 N N . LYS A 1 81 ? -8.494 -22.402 -18.497 1.00 78.75 81 LYS A N 1
ATOM 607 C CA . LYS A 1 81 ? -8.868 -22.107 -19.894 1.00 78.75 81 LYS A CA 1
ATOM 608 C C . LYS A 1 81 ? -7.986 -22.874 -20.881 1.00 78.75 81 LYS A C 1
ATOM 610 O O . LYS A 1 81 ? -8.528 -23.481 -21.801 1.00 78.75 81 LYS A O 1
ATOM 615 N N . GLN A 1 82 ? -6.672 -22.897 -20.648 1.00 81.00 82 GLN A N 1
ATOM 616 C CA . GLN A 1 82 ? -5.710 -23.610 -21.495 1.00 81.00 82 GLN A CA 1
ATOM 617 C C . GLN A 1 82 ? -5.958 -25.124 -21.497 1.00 81.00 82 GLN A C 1
ATOM 619 O O . GLN A 1 82 ? -6.004 -25.720 -22.569 1.00 81.00 82 GLN A O 1
ATOM 624 N N . GLU A 1 83 ? -6.235 -25.744 -20.344 1.00 79.25 83 GLU A N 1
ATOM 625 C CA . GLU A 1 83 ? -6.608 -27.169 -20.286 1.00 79.25 83 GLU A CA 1
ATOM 626 C C . GLU A 1 83 ? -7.870 -27.474 -21.104 1.00 79.25 83 GLU A C 1
ATOM 628 O O . GLU A 1 83 ? -7.944 -28.472 -21.823 1.00 79.25 83 GLU A O 1
ATOM 633 N N . ARG A 1 84 ? -8.877 -26.593 -21.040 1.00 81.62 84 ARG A N 1
ATOM 634 C CA . ARG A 1 84 ? -10.130 -26.772 -21.781 1.00 81.62 84 ARG A CA 1
ATOM 635 C C . ARG A 1 84 ? -9.940 -26.582 -23.286 1.00 81.62 84 ARG A C 1
ATOM 637 O O . ARG A 1 84 ? -10.625 -27.244 -24.066 1.00 81.62 84 ARG A O 1
ATOM 644 N N . GLU A 1 85 ? -9.051 -25.684 -23.699 1.00 84.19 85 GLU A N 1
ATOM 645 C CA . GLU A 1 85 ? -8.671 -25.500 -25.103 1.00 84.19 85 GLU A CA 1
ATOM 646 C C . GLU A 1 85 ? -7.862 -26.688 -25.625 1.00 84.19 85 GLU A C 1
ATOM 648 O O . GLU A 1 85 ? -8.214 -27.231 -26.673 1.00 84.19 85 GLU A O 1
ATOM 653 N N . ALA A 1 86 ? -6.884 -27.172 -24.856 1.00 85.19 86 ALA A N 1
ATOM 654 C CA . ALA A 1 86 ? -6.114 -28.369 -25.178 1.00 85.19 86 ALA A CA 1
ATOM 655 C C . ALA A 1 86 ? -7.020 -29.604 -25.306 1.00 85.19 86 ALA A C 1
ATOM 657 O O . ALA A 1 86 ? -6.967 -30.310 -26.310 1.00 85.19 86 ALA A O 1
ATOM 658 N N . ALA A 1 87 ? -7.945 -29.816 -24.364 1.00 85.50 87 ALA A N 1
ATOM 659 C CA . ALA A 1 87 ? -8.901 -30.922 -24.423 1.00 85.50 87 ALA A CA 1
ATOM 660 C C . ALA A 1 87 ? -9.841 -30.834 -25.639 1.00 85.50 87 ALA A C 1
ATOM 662 O O . ALA A 1 87 ? -10.191 -31.852 -26.237 1.00 85.50 87 ALA A O 1
ATOM 663 N N . LYS A 1 88 ? -10.255 -29.625 -26.041 1.00 89.31 88 LYS A N 1
ATOM 664 C CA . LYS A 1 88 ? -11.022 -29.426 -27.282 1.00 89.31 88 LYS A CA 1
ATOM 665 C C . LYS A 1 88 ? -10.179 -29.730 -28.521 1.00 89.31 88 LYS A C 1
ATOM 667 O O . LYS A 1 88 ? -10.723 -30.256 -29.487 1.00 89.31 88 LYS A O 1
ATOM 672 N N . LEU A 1 89 ? -8.889 -29.404 -28.504 1.00 83.06 89 LEU A N 1
ATOM 673 C CA . LEU A 1 89 ? -7.971 -29.646 -29.615 1.00 83.06 89 LEU A CA 1
ATOM 674 C C . LEU A 1 89 ? -7.692 -31.145 -29.778 1.00 83.06 89 LEU A C 1
ATOM 676 O O . LEU A 1 89 ? -7.815 -31.648 -30.887 1.00 83.06 89 LEU A O 1
ATOM 680 N N . VAL A 1 90 ? -7.482 -31.876 -28.681 1.00 87.25 90 VAL A N 1
ATOM 681 C CA . VAL A 1 90 ? -7.371 -33.345 -28.688 1.00 87.25 90 VAL A CA 1
ATOM 682 C C . VAL A 1 90 ? -8.656 -33.993 -29.199 1.00 87.25 90 VAL A C 1
ATOM 684 O O . VAL A 1 90 ? -8.599 -34.874 -30.050 1.00 87.25 90 VAL A O 1
ATOM 687 N N . LYS A 1 91 ? -9.833 -33.519 -28.764 1.00 86.00 91 LYS A N 1
ATOM 688 C CA . LYS A 1 91 ? -11.116 -34.004 -29.301 1.00 86.00 91 LYS A CA 1
ATOM 689 C C . LYS A 1 91 ? -11.224 -33.777 -30.810 1.00 86.00 91 LYS A C 1
ATOM 691 O O . LYS A 1 91 ? -11.633 -34.683 -31.525 1.00 86.00 91 LYS A O 1
ATOM 696 N N . LYS A 1 92 ? -10.810 -32.608 -31.310 1.00 88.31 92 LYS A N 1
ATOM 697 C CA . LYS A 1 92 ? -10.743 -32.336 -32.755 1.00 88.31 92 LYS A CA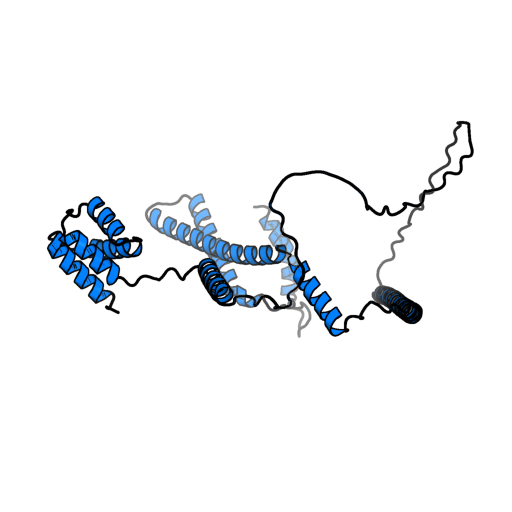 1
ATOM 698 C C . LYS A 1 92 ? -9.728 -33.242 -33.455 1.00 88.31 92 LYS A C 1
ATOM 700 O O . LYS A 1 92 ? -10.040 -33.786 -34.502 1.00 88.31 92 LYS A O 1
ATOM 705 N N . GLN A 1 93 ? -8.554 -33.469 -32.876 1.00 85.25 93 GLN A N 1
ATOM 706 C CA . GLN A 1 93 ? -7.558 -34.387 -33.436 1.00 85.25 93 GLN A CA 1
ATOM 707 C C . GLN A 1 93 ? -8.089 -35.821 -33.496 1.00 85.25 93 GLN A C 1
ATOM 709 O O . GLN A 1 93 ? -7.931 -36.467 -34.520 1.00 85.25 93 GLN A O 1
ATOM 714 N N . SER A 1 94 ? -8.826 -36.279 -32.479 1.00 79.50 94 SER A N 1
ATOM 715 C CA . SER A 1 94 ? -9.470 -37.599 -32.500 1.00 79.50 94 SER A CA 1
ATOM 716 C C . SER A 1 94 ? -10.587 -37.739 -33.539 1.00 79.50 94 SER A C 1
ATOM 718 O O . SER A 1 94 ? -10.971 -38.861 -33.850 1.00 79.50 94 SER A O 1
ATOM 720 N N . THR A 1 95 ? -11.108 -36.635 -34.095 1.00 83.00 95 THR A N 1
ATOM 721 C CA . THR A 1 95 ? -12.048 -36.710 -35.230 1.00 83.00 95 THR A CA 1
ATOM 722 C C . THR A 1 95 ? -11.356 -36.949 -36.570 1.00 83.00 95 THR A C 1
ATOM 724 O O . THR A 1 95 ? -12.014 -37.379 -37.513 1.00 83.00 95 THR A O 1
ATOM 727 N N . TYR A 1 96 ? -10.043 -36.723 -36.660 1.00 80.00 96 TYR A N 1
ATOM 728 C CA . TYR A 1 96 ? -9.265 -37.030 -37.853 1.00 80.00 96 TYR A CA 1
ATOM 729 C C . TYR A 1 96 ? -8.611 -38.403 -37.683 1.00 80.00 96 TYR A C 1
ATOM 731 O O . TYR A 1 96 ? -7.706 -38.586 -36.873 1.00 80.00 96 TYR A O 1
ATOM 739 N N . LYS A 1 97 ? -9.080 -39.387 -38.452 1.00 73.88 97 LYS A N 1
ATOM 740 C CA . LYS A 1 97 ? -8.428 -40.692 -38.585 1.00 73.88 97 LYS A CA 1
ATOM 741 C C . LYS A 1 97 ? -7.450 -40.597 -39.756 1.00 73.88 97 LYS A C 1
ATOM 743 O O . LYS A 1 97 ? -7.880 -40.285 -40.863 1.00 73.88 97 LYS A O 1
ATOM 748 N N . LEU A 1 98 ? -6.158 -40.826 -39.507 1.00 70.50 98 LEU A N 1
ATOM 749 C CA . LEU A 1 98 ? -5.173 -40.993 -40.579 1.00 70.50 98 LEU A CA 1
ATOM 750 C C . LEU A 1 98 ? -5.638 -42.159 -41.459 1.00 70.50 98 LEU A C 1
ATOM 752 O O . LEU A 1 98 ? -5.857 -43.263 -40.954 1.00 70.50 98 LEU A O 1
ATOM 756 N N . LEU A 1 99 ? -5.865 -41.880 -42.741 1.00 59.19 99 LEU A N 1
ATOM 757 C CA . LEU A 1 99 ? -6.061 -42.914 -43.748 1.00 59.19 99 LEU A CA 1
ATOM 758 C C . LEU A 1 99 ? -4.734 -43.668 -43.849 1.00 59.19 99 LEU A C 1
ATOM 760 O O . LEU A 1 99 ? -3.687 -43.043 -44.002 1.00 59.19 99 LEU A O 1
ATOM 764 N N . ALA A 1 100 ? -4.776 -44.985 -43.659 1.00 52.72 100 ALA A N 1
ATOM 765 C CA . ALA A 1 100 ? -3.658 -45.830 -44.038 1.00 52.72 100 ALA A CA 1
ATOM 766 C C . ALA A 1 100 ? -3.573 -45.761 -45.565 1.00 52.72 100 ALA A C 1
ATOM 768 O O . ALA A 1 100 ? -4.592 -45.985 -46.219 1.00 52.72 100 ALA A O 1
ATOM 769 N N . ASP A 1 101 ? -2.410 -45.381 -46.097 1.00 53.50 101 ASP A N 1
ATOM 770 C CA . ASP A 1 101 ? -2.136 -45.524 -47.524 1.00 53.50 101 ASP A CA 1
ATOM 771 C C . ASP A 1 101 ? -2.321 -47.002 -47.874 1.00 53.50 101 ASP A C 1
ATOM 773 O O . ASP A 1 101 ? -1.667 -47.885 -47.315 1.00 53.50 101 ASP A O 1
ATOM 777 N N . GLU A 1 102 ? -3.307 -47.249 -48.727 1.00 54.56 102 GLU A N 1
ATOM 778 C CA . GLU A 1 102 ? -3.610 -48.542 -49.314 1.00 54.56 102 GLU A CA 1
ATOM 779 C C . GLU A 1 102 ? -2.612 -48.755 -50.455 1.00 54.56 102 GLU A C 1
ATOM 781 O O . GLU A 1 102 ? -2.868 -48.385 -51.596 1.00 54.56 102 GLU A O 1
ATOM 786 N N . ASP A 1 103 ? -1.445 -49.284 -50.092 1.00 48.12 103 ASP A N 1
ATOM 787 C CA . ASP A 1 103 ? -0.589 -50.093 -50.961 1.00 48.12 103 ASP A CA 1
ATOM 788 C C . ASP A 1 103 ? -0.299 -51.394 -50.184 1.00 48.12 103 ASP A C 1
ATOM 790 O O . ASP A 1 103 ? 0.612 -51.485 -49.357 1.00 48.12 103 ASP A O 1
ATOM 794 N N . ASP A 1 104 ? -1.204 -52.356 -50.386 1.00 42.56 104 ASP A N 1
ATOM 795 C CA . ASP A 1 104 ? -0.985 -53.809 -50.284 1.00 42.56 104 ASP A CA 1
ATOM 796 C C . ASP A 1 104 ? 0.042 -54.160 -51.388 1.00 42.56 104 ASP A C 1
ATOM 798 O O . ASP A 1 104 ? -0.027 -53.601 -52.479 1.00 42.56 104 ASP A O 1
ATOM 802 N N . ASP A 1 105 ? 1.095 -54.952 -51.212 1.00 40.78 105 ASP A N 1
ATOM 803 C CA . ASP A 1 105 ? 1.204 -56.251 -50.563 1.00 40.78 105 ASP A CA 1
ATOM 804 C C . ASP A 1 105 ? 2.627 -56.429 -49.984 1.00 40.78 105 ASP A C 1
ATOM 806 O O . ASP A 1 105 ? 3.601 -55.992 -50.595 1.00 40.78 105 ASP A O 1
ATOM 810 N N . GLU A 1 106 ? 2.775 -57.112 -48.842 1.00 42.31 106 GLU A N 1
ATOM 811 C CA . GLU A 1 106 ? 3.492 -58.402 -48.738 1.00 42.31 106 GLU A CA 1
ATOM 812 C C . GLU A 1 106 ? 3.620 -58.830 -47.258 1.00 42.31 106 GLU A C 1
ATOM 814 O O . GLU A 1 106 ? 4.096 -58.117 -46.374 1.00 42.31 106 GLU A O 1
ATOM 819 N N . VAL A 1 107 ? 3.108 -60.030 -47.013 1.00 45.44 107 VAL A N 1
ATOM 820 C CA . VAL A 1 107 ? 3.006 -60.794 -45.767 1.00 45.44 107 VAL A CA 1
ATOM 821 C C . VAL A 1 107 ? 4.267 -60.816 -44.880 1.00 45.44 107 VAL A C 1
ATOM 823 O O . VAL A 1 107 ? 5.352 -61.121 -45.355 1.00 45.44 107 VAL A O 1
ATOM 826 N N . ASP A 1 108 ? 4.107 -60.655 -43.558 1.00 35.56 108 ASP A N 1
ATOM 827 C CA . ASP A 1 108 ? 4.381 -61.754 -42.613 1.00 35.56 108 ASP A CA 1
ATOM 828 C C . ASP A 1 108 ? 3.759 -61.497 -41.226 1.00 35.56 108 ASP A C 1
ATOM 830 O O . ASP A 1 108 ? 3.787 -60.401 -40.664 1.00 35.56 108 ASP A O 1
ATOM 834 N N . ASN A 1 109 ? 3.173 -62.552 -40.678 1.00 38.47 109 ASN A N 1
ATOM 835 C CA . ASN A 1 109 ? 2.427 -62.599 -39.433 1.00 38.47 109 ASN A CA 1
ATOM 836 C C . ASN A 1 109 ? 3.296 -63.263 -38.370 1.00 38.47 109 ASN A C 1
ATOM 838 O O . ASN A 1 109 ? 3.369 -64.483 -38.379 1.00 38.47 109 ASN A O 1
ATOM 842 N N . HIS A 1 110 ? 3.851 -62.525 -37.400 1.00 40.00 110 HIS A N 1
ATOM 843 C CA . HIS A 1 110 ? 4.252 -63.143 -36.133 1.00 40.00 110 HIS A CA 1
ATOM 844 C C . HIS A 1 110 ? 4.073 -62.242 -34.903 1.00 40.00 110 HIS A C 1
ATOM 846 O O . HIS A 1 110 ? 4.494 -61.092 -34.812 1.00 40.00 110 HIS A O 1
ATOM 852 N N . THR A 1 111 ? 3.416 -62.870 -33.938 1.00 34.44 111 THR A N 1
ATOM 853 C CA . THR A 1 111 ? 3.067 -62.497 -32.574 1.00 34.44 111 THR A CA 1
ATOM 854 C C . THR A 1 111 ? 4.263 -62.231 -31.655 1.00 34.44 111 THR A C 1
ATOM 856 O O . THR A 1 111 ? 5.363 -62.733 -31.860 1.00 34.44 111 THR A O 1
ATOM 859 N N . ALA A 1 112 ? 3.986 -61.510 -30.567 1.00 36.81 112 ALA A N 1
ATOM 860 C CA . ALA A 1 112 ? 4.875 -61.207 -29.448 1.00 36.81 112 ALA A CA 1
ATOM 861 C C . ALA A 1 112 ? 5.746 -62.380 -28.945 1.00 36.81 112 ALA A C 1
ATOM 863 O O . ALA A 1 112 ? 5.234 -63.462 -28.666 1.00 36.81 112 ALA A O 1
ATOM 864 N N . SER A 1 113 ? 7.032 -62.118 -28.681 1.00 34.66 113 SER A N 1
ATOM 865 C CA . SER A 1 113 ? 7.665 -62.197 -27.347 1.00 34.66 113 SER A CA 1
ATOM 866 C C . SER A 1 113 ? 9.195 -62.350 -27.404 1.00 34.66 113 SER A C 1
ATOM 868 O O . SER A 1 113 ? 9.755 -63.039 -28.248 1.00 34.66 113 SER A O 1
ATOM 870 N N . SER A 1 114 ? 9.828 -61.797 -26.366 1.00 34.44 114 SER A N 1
ATOM 871 C CA . SER A 1 114 ? 11.122 -62.185 -25.785 1.00 34.44 114 SER A CA 1
ATOM 872 C C . SER A 1 114 ? 12.431 -61.688 -26.418 1.00 34.44 114 SER A C 1
ATOM 874 O O . SER A 1 114 ? 12.596 -61.498 -27.616 1.00 34.44 114 SER A O 1
ATOM 876 N N . ALA A 1 115 ? 13.353 -61.414 -25.499 1.00 39.09 115 ALA A N 1
ATOM 877 C CA . ALA A 1 115 ? 14.634 -60.761 -25.668 1.00 39.09 115 ALA A CA 1
ATOM 878 C C . ALA A 1 115 ? 15.675 -61.616 -26.406 1.00 39.09 115 ALA A C 1
ATOM 880 O O . ALA A 1 115 ? 15.756 -62.819 -26.189 1.00 39.09 115 ALA A O 1
ATOM 881 N N . SER A 1 116 ? 16.597 -60.966 -27.120 1.00 36.84 116 SER A N 1
ATOM 882 C CA . SER A 1 116 ? 18.027 -61.287 -27.031 1.00 36.84 116 SER A CA 1
ATOM 883 C C . SER A 1 116 ? 18.874 -60.161 -27.623 1.00 36.84 116 SER A C 1
ATOM 885 O O . SER A 1 116 ? 18.500 -59.482 -28.577 1.00 36.84 116 SER A O 1
ATOM 887 N N . ALA A 1 117 ? 20.019 -59.930 -26.991 1.00 40.56 117 ALA A N 1
ATOM 888 C CA . ALA A 1 117 ? 21.034 -58.999 -27.441 1.00 40.56 117 ALA A CA 1
ATOM 889 C C . ALA A 1 117 ? 21.715 -59.506 -28.722 1.00 40.56 117 ALA A C 1
ATOM 891 O O . ALA A 1 117 ? 22.018 -60.689 -28.813 1.00 40.56 117 ALA A O 1
ATOM 892 N N . SER A 1 118 ? 22.099 -58.608 -29.636 1.00 37.09 118 SER A N 1
ATOM 893 C CA . SER A 1 118 ? 23.516 -58.440 -30.004 1.00 37.09 118 SER A CA 1
ATOM 894 C C . SER A 1 118 ? 23.766 -57.352 -31.064 1.00 37.09 118 SER A C 1
ATOM 896 O O . SER A 1 118 ? 23.134 -57.278 -32.108 1.00 37.09 118 SER A O 1
ATOM 898 N N . SER A 1 119 ? 24.842 -56.606 -30.807 1.00 40.88 119 SER A N 1
ATOM 899 C CA . SER A 1 119 ? 25.862 -56.168 -31.769 1.00 40.88 119 SER A CA 1
ATOM 900 C C . SER A 1 119 ? 25.708 -54.871 -32.598 1.00 40.88 119 SER A C 1
ATOM 902 O O . SER A 1 119 ? 25.013 -54.781 -33.597 1.00 40.88 119 SER A O 1
ATOM 904 N N . LYS A 1 120 ? 26.597 -53.936 -32.217 1.00 44.66 120 LYS A N 1
ATOM 905 C CA . LYS A 1 120 ? 27.564 -53.193 -33.056 1.00 44.66 120 LYS A CA 1
ATOM 906 C C . LYS A 1 120 ? 27.051 -52.078 -33.981 1.00 44.66 120 LYS A C 1
ATOM 908 O O . LYS A 1 120 ? 26.723 -52.314 -35.131 1.00 44.66 120 LYS A O 1
ATOM 913 N N . SER A 1 121 ? 27.266 -50.832 -33.534 1.00 42.88 121 SER A N 1
ATOM 914 C CA . SER A 1 121 ? 28.043 -49.809 -34.271 1.00 42.88 121 SER A CA 1
ATOM 915 C C . SER A 1 121 ? 28.140 -48.509 -33.449 1.00 42.88 121 SER A C 1
ATOM 917 O O . SER A 1 121 ? 27.263 -47.652 -33.508 1.00 42.88 121 SER A O 1
ATOM 919 N N . ARG A 1 122 ? 29.208 -48.342 -32.653 1.00 49.88 122 ARG A N 1
ATOM 920 C CA . ARG A 1 122 ? 29.597 -47.041 -32.071 1.00 49.88 122 ARG A CA 1
ATOM 921 C C . ARG A 1 122 ? 30.888 -46.594 -32.747 1.00 49.88 122 ARG A C 1
ATOM 923 O O . ARG A 1 122 ? 31.934 -47.209 -32.562 1.00 49.88 122 ARG A O 1
ATOM 930 N N . LYS A 1 123 ? 30.805 -45.543 -33.562 1.00 59.31 123 LYS A N 1
ATOM 931 C CA . LYS A 1 123 ? 31.964 -44.912 -34.205 1.00 59.31 123 LYS A CA 1
ATOM 932 C C . LYS A 1 123 ? 32.725 -44.089 -33.158 1.00 59.31 123 LYS A C 1
ATOM 934 O O . LYS A 1 123 ? 32.150 -43.204 -32.530 1.00 59.31 123 LYS A O 1
ATOM 939 N N . HIS A 1 124 ? 34.003 -44.406 -32.957 1.00 51.69 124 HIS A N 1
ATOM 940 C CA . HIS A 1 124 ? 34.918 -43.680 -32.075 1.00 51.69 124 HIS A CA 1
ATOM 941 C C . HIS A 1 124 ? 35.597 -42.532 -32.836 1.00 51.69 124 HIS A C 1
ATOM 943 O O . HIS A 1 124 ? 36.252 -42.762 -33.852 1.00 51.69 124 HIS A O 1
ATOM 949 N N . PHE A 1 125 ? 35.490 -41.306 -32.318 1.00 46.91 125 PHE A N 1
ATOM 950 C CA . PHE A 1 125 ? 36.364 -40.196 -32.699 1.00 46.91 125 PHE A CA 1
ATOM 951 C C . PHE A 1 125 ? 37.757 -40.411 -32.084 1.00 46.91 125 PHE A C 1
ATOM 953 O O . PHE A 1 125 ? 37.886 -40.612 -30.875 1.00 46.91 125 PHE A O 1
ATOM 960 N N . ARG A 1 126 ? 38.805 -40.384 -32.918 1.00 60.38 126 ARG A N 1
ATOM 961 C CA . ARG A 1 126 ? 40.214 -40.438 -32.494 1.00 60.38 126 ARG A CA 1
ATOM 962 C C . ARG A 1 126 ? 40.607 -39.125 -31.806 1.00 60.38 126 ARG A C 1
ATOM 964 O O . ARG A 1 126 ? 40.528 -38.068 -32.424 1.00 60.38 126 ARG A O 1
ATOM 971 N N . ARG A 1 127 ? 41.098 -39.204 -30.565 1.00 48.38 127 ARG A N 1
ATOM 972 C CA . ARG A 1 127 ? 41.927 -38.159 -29.939 1.00 48.38 127 ARG A CA 1
ATOM 973 C C . ARG A 1 127 ? 43.366 -38.322 -30.442 1.00 48.38 127 ARG A C 1
ATOM 975 O O . ARG A 1 127 ? 43.891 -39.434 -30.421 1.00 48.38 127 ARG A O 1
ATOM 982 N N . LYS A 1 128 ? 43.972 -37.241 -30.936 1.00 43.47 128 LYS A N 1
ATOM 983 C CA . LYS A 1 128 ? 45.386 -37.183 -31.335 1.00 43.47 128 LYS A CA 1
ATOM 984 C C . LYS A 1 128 ? 46.228 -36.937 -30.079 1.00 43.47 128 LYS A C 1
ATOM 986 O O . LYS A 1 128 ? 45.899 -36.056 -29.290 1.00 43.47 128 LYS A O 1
ATOM 991 N N . ALA A 1 129 ? 47.244 -37.775 -29.903 1.00 36.53 129 ALA A N 1
ATOM 992 C CA . ALA A 1 129 ? 48.187 -37.771 -28.797 1.00 36.53 129 ALA A CA 1
ATOM 993 C C . ALA A 1 129 ? 49.136 -36.564 -28.849 1.00 36.53 129 ALA A C 1
ATOM 995 O O . ALA A 1 129 ? 49.513 -36.109 -29.929 1.00 36.53 129 ALA A O 1
ATOM 996 N N . GLN A 1 130 ? 49.481 -36.090 -27.656 1.00 36.19 130 GLN A N 1
ATOM 997 C CA . GLN A 1 130 ? 50.546 -35.151 -27.339 1.00 36.19 130 GLN A CA 1
ATOM 998 C C . GLN A 1 130 ? 51.849 -35.954 -27.253 1.00 36.19 130 GLN A C 1
ATOM 1000 O O . GLN A 1 130 ? 51.916 -36.915 -26.488 1.00 36.19 130 GLN A O 1
ATOM 1005 N N . ASP A 1 131 ? 52.824 -35.595 -28.085 1.00 36.41 131 ASP A N 1
ATOM 1006 C CA . ASP A 1 131 ? 54.162 -36.186 -28.089 1.00 36.41 131 ASP A CA 1
ATOM 1007 C C . ASP A 1 131 ? 54.924 -35.723 -26.841 1.00 36.41 131 ASP A C 1
ATOM 1009 O O . ASP A 1 131 ? 54.959 -34.529 -26.528 1.00 36.41 131 ASP A O 1
ATOM 1013 N N . GLN A 1 132 ? 55.484 -36.694 -26.124 1.00 36.59 132 GLN A N 1
ATOM 1014 C CA . GLN A 1 132 ? 56.556 -36.522 -25.152 1.00 36.59 132 GLN A CA 1
ATOM 1015 C C . GLN A 1 132 ? 57.871 -36.734 -25.903 1.00 36.59 132 GLN A C 1
ATOM 1017 O O . GLN A 1 132 ? 58.034 -37.770 -26.545 1.00 36.59 132 GLN A O 1
ATOM 1022 N N . ASP A 1 133 ? 58.786 -35.775 -25.802 1.00 37.12 133 ASP A N 1
ATOM 1023 C CA . ASP A 1 133 ? 60.210 -36.002 -26.036 1.00 37.12 133 ASP A CA 1
ATOM 1024 C C . ASP A 1 133 ? 60.912 -35.928 -24.678 1.00 37.12 133 ASP A C 1
ATOM 1026 O O . ASP A 1 133 ? 60.633 -35.046 -23.861 1.00 37.12 133 ASP A O 1
ATOM 1030 N N . ASP A 1 134 ? 61.734 -36.937 -24.429 1.00 40.75 134 ASP A N 1
ATOM 1031 C CA . ASP A 1 134 ? 62.237 -37.376 -23.133 1.00 40.75 134 ASP A CA 1
ATOM 1032 C C . ASP A 1 134 ? 63.769 -37.297 -23.192 1.00 40.75 134 ASP A C 1
ATOM 1034 O O . ASP A 1 134 ? 64.388 -37.844 -24.107 1.00 40.75 134 ASP A O 1
ATOM 1038 N N . GLY A 1 135 ? 64.391 -36.583 -22.248 1.00 32.50 135 GLY A N 1
ATOM 1039 C CA . GLY A 1 135 ? 65.790 -36.155 -22.380 1.00 32.50 135 GLY A CA 1
ATOM 1040 C C . GLY A 1 135 ? 66.533 -35.796 -21.088 1.00 32.50 135 GLY A C 1
ATOM 1041 O O . GLY A 1 135 ? 67.326 -34.869 -21.105 1.00 32.50 135 GLY A O 1
ATOM 1042 N N . LYS A 1 136 ? 66.249 -36.527 -20.003 1.00 32.09 136 LYS A N 1
ATOM 1043 C CA . LYS A 1 136 ? 67.160 -37.012 -18.938 1.00 32.09 136 LYS A CA 1
ATOM 1044 C C . LYS A 1 136 ? 68.180 -36.087 -18.205 1.00 32.09 136 LYS A C 1
ATOM 1046 O O . LYS A 1 136 ? 69.160 -35.639 -18.782 1.00 32.09 136 LYS A O 1
ATOM 1051 N N . ASP A 1 137 ? 67.986 -36.062 -16.877 1.00 32.78 137 ASP A N 1
ATOM 1052 C CA . ASP A 1 137 ? 68.931 -36.118 -15.731 1.00 32.78 137 ASP A CA 1
ATOM 1053 C C . ASP A 1 137 ? 70.023 -35.052 -15.485 1.00 32.78 137 ASP A C 1
ATOM 1055 O O . ASP A 1 137 ? 71.068 -35.020 -16.128 1.00 32.78 137 ASP A O 1
ATOM 1059 N N . ASP A 1 138 ? 69.795 -34.339 -14.375 1.00 33.44 138 ASP A N 1
ATOM 1060 C CA . ASP A 1 138 ? 70.574 -34.351 -13.118 1.00 33.44 138 ASP A CA 1
ATOM 1061 C C . ASP A 1 138 ? 71.262 -33.052 -12.673 1.00 33.44 138 ASP A C 1
ATOM 1063 O O . ASP A 1 138 ? 71.864 -32.302 -13.438 1.00 33.44 138 ASP A O 1
ATOM 1067 N N . ASP A 1 139 ? 71.209 -32.922 -11.353 1.00 32.03 139 ASP A N 1
ATOM 1068 C CA . ASP A 1 139 ? 72.027 -32.135 -10.442 1.00 32.03 139 ASP A CA 1
ATOM 1069 C C . ASP A 1 139 ? 71.551 -30.751 -9.958 1.00 32.03 139 ASP A C 1
ATOM 1071 O O . ASP A 1 139 ? 71.252 -29.790 -10.669 1.00 32.03 139 ASP A O 1
ATOM 1075 N N . GLU A 1 140 ? 71.501 -30.724 -8.635 1.00 38.62 140 GLU A N 1
ATOM 1076 C CA . GLU A 1 140 ? 71.146 -29.686 -7.694 1.00 38.62 140 GLU A CA 1
ATOM 1077 C C . GLU A 1 140 ? 72.345 -28.733 -7.544 1.00 38.62 140 GLU A C 1
ATOM 1079 O O . GLU A 1 140 ? 73.473 -29.195 -7.444 1.00 38.62 140 GLU A O 1
ATOM 1084 N N . THR A 1 141 ? 72.141 -27.406 -7.521 1.00 33.12 141 THR A N 1
ATOM 1085 C CA . THR A 1 141 ? 72.872 -26.443 -6.653 1.00 33.12 141 THR A CA 1
ATOM 1086 C C . THR A 1 141 ? 72.589 -24.974 -7.011 1.00 33.12 141 THR A C 1
ATOM 1088 O O . THR A 1 141 ? 72.930 -24.460 -8.068 1.00 33.12 141 THR A O 1
ATOM 1091 N N . THR A 1 142 ? 71.962 -24.285 -6.054 1.00 34.28 142 THR A N 1
ATOM 1092 C CA . THR A 1 142 ? 72.245 -22.915 -5.577 1.00 34.28 142 THR A CA 1
ATOM 1093 C C . THR A 1 142 ? 72.804 -21.854 -6.547 1.00 34.28 142 THR A C 1
ATOM 1095 O O . THR A 1 142 ? 73.978 -21.907 -6.896 1.00 34.28 142 THR A O 1
ATOM 1098 N N . ALA A 1 143 ? 72.061 -20.757 -6.762 1.00 34.91 143 ALA A N 1
ATOM 1099 C CA . ALA A 1 143 ? 72.552 -19.387 -6.514 1.00 34.91 143 ALA A CA 1
ATOM 1100 C C . ALA A 1 143 ? 71.475 -18.317 -6.783 1.00 34.91 143 ALA A C 1
ATOM 1102 O O . ALA A 1 143 ? 70.938 -18.187 -7.879 1.00 34.91 143 ALA A O 1
ATOM 1103 N N . HIS A 1 144 ? 71.220 -17.506 -5.758 1.00 34.66 144 HIS A N 1
ATOM 1104 C CA . HIS A 1 144 ? 70.533 -16.218 -5.812 1.00 34.66 144 HIS A CA 1
ATOM 1105 C C . HIS A 1 144 ? 71.134 -15.266 -6.856 1.00 34.66 144 HIS A C 1
ATOM 1107 O O . HIS A 1 144 ? 72.320 -14.979 -6.738 1.00 34.66 144 HIS A O 1
ATOM 1113 N N . VAL A 1 145 ? 70.317 -14.625 -7.709 1.00 35.50 145 VAL A N 1
ATOM 1114 C CA . VAL A 1 145 ? 70.556 -13.223 -8.120 1.00 35.50 145 VAL A CA 1
ATOM 1115 C C . VAL A 1 145 ? 69.240 -12.488 -8.460 1.00 35.50 145 VAL A C 1
ATOM 1117 O O . VAL A 1 145 ? 68.641 -12.679 -9.509 1.00 35.50 145 VAL A O 1
ATOM 1120 N N . SER A 1 146 ? 68.819 -11.652 -7.507 1.00 37.53 146 SER A N 1
ATOM 1121 C CA . SER A 1 146 ? 68.039 -10.401 -7.580 1.00 37.53 146 SER A CA 1
ATOM 1122 C C . SER A 1 146 ? 66.916 -10.192 -8.615 1.00 37.53 146 SER A C 1
ATOM 1124 O O . SER A 1 146 ? 67.142 -9.969 -9.805 1.00 37.53 146 SER A O 1
ATOM 1126 N N . GLU A 1 147 ? 65.719 -10.016 -8.058 1.00 39.38 147 GLU A N 1
ATOM 1127 C CA . GLU A 1 147 ? 64.573 -9.278 -8.587 1.00 39.38 147 GLU A CA 1
ATOM 1128 C C . GLU A 1 147 ? 64.960 -7.875 -9.091 1.00 39.38 147 GLU A C 1
ATOM 1130 O O . GLU A 1 147 ? 65.505 -7.051 -8.351 1.00 39.38 147 GLU A O 1
ATOM 1135 N N . ARG A 1 148 ? 64.620 -7.559 -10.345 1.00 39.25 148 ARG A N 1
ATOM 1136 C CA . ARG A 1 148 ? 64.707 -6.196 -10.884 1.00 39.25 148 ARG A CA 1
ATOM 1137 C C . ARG A 1 148 ? 63.336 -5.526 -10.788 1.00 39.25 148 ARG A C 1
ATOM 1139 O O . ARG A 1 148 ? 62.567 -5.501 -11.742 1.00 39.25 148 ARG A O 1
ATOM 1146 N N . SER A 1 149 ? 63.046 -4.990 -9.606 1.00 35.97 149 SER A N 1
ATOM 1147 C CA . SER A 1 149 ? 61.954 -4.042 -9.369 1.00 35.97 149 SER A CA 1
ATOM 1148 C C . SER A 1 149 ? 62.258 -2.727 -10.096 1.00 35.97 149 SER A C 1
ATOM 1150 O O . SER A 1 149 ? 63.180 -1.995 -9.728 1.00 35.97 149 SER A O 1
ATOM 1152 N N . VAL A 1 150 ? 61.512 -2.432 -11.163 1.00 41.91 150 VAL A N 1
ATOM 1153 C CA . VAL A 1 150 ? 61.549 -1.121 -11.820 1.00 41.91 150 VAL A CA 1
ATOM 1154 C C . VAL A 1 150 ? 60.602 -0.199 -11.058 1.00 41.91 150 VAL A C 1
ATOM 1156 O O . VAL A 1 150 ? 59.382 -0.269 -11.195 1.00 41.91 150 VAL A O 1
ATOM 1159 N N . ARG A 1 151 ? 61.187 0.663 -10.221 1.00 40.34 151 ARG A N 1
ATOM 1160 C CA . ARG A 1 151 ? 60.508 1.793 -9.580 1.00 40.34 151 ARG A CA 1
ATOM 1161 C C . ARG A 1 151 ? 59.934 2.716 -10.661 1.00 40.34 151 ARG A C 1
ATOM 1163 O O . ARG A 1 151 ? 60.698 3.373 -11.364 1.00 40.34 151 ARG A O 1
ATOM 1170 N N . ARG A 1 152 ? 58.603 2.801 -10.761 1.00 41.88 152 ARG A N 1
ATOM 1171 C CA . ARG A 1 152 ? 57.936 3.953 -11.385 1.00 41.88 152 ARG A CA 1
ATOM 1172 C C . ARG A 1 152 ? 58.194 5.166 -10.498 1.00 41.88 152 ARG A C 1
ATOM 1174 O O . ARG A 1 152 ? 57.764 5.206 -9.349 1.00 41.88 152 ARG A O 1
ATOM 1181 N N . ARG A 1 153 ? 58.961 6.106 -11.035 1.00 37.38 153 ARG A N 1
ATOM 1182 C CA . ARG A 1 153 ? 59.171 7.436 -10.480 1.00 37.38 153 ARG A CA 1
ATOM 1183 C C . ARG A 1 153 ? 57.949 8.269 -10.857 1.00 37.38 153 ARG A C 1
ATOM 1185 O O . ARG A 1 153 ? 57.723 8.518 -12.033 1.00 37.38 153 ARG A O 1
ATOM 1192 N N . THR A 1 154 ? 57.147 8.612 -9.861 1.00 41.03 154 THR A N 1
ATOM 1193 C CA . THR A 1 154 ? 56.183 9.708 -9.924 1.00 41.03 154 THR A CA 1
ATOM 1194 C C . THR A 1 154 ? 56.977 11.009 -9.921 1.00 41.03 154 THR A C 1
ATOM 1196 O O . THR A 1 154 ? 57.691 11.276 -8.953 1.00 41.03 154 THR A O 1
ATOM 1199 N N . GLU A 1 155 ? 56.902 11.777 -11.002 1.00 40.50 155 GLU A N 1
ATOM 1200 C CA . GLU A 1 155 ? 57.204 13.206 -10.965 1.00 40.50 155 GLU A CA 1
ATOM 1201 C C . GLU A 1 155 ? 55.871 13.944 -10.875 1.00 40.50 155 GLU A C 1
ATOM 1203 O O . GLU A 1 155 ? 54.981 13.751 -11.700 1.00 40.50 155 GLU A O 1
ATOM 1208 N N . GLU A 1 156 ? 55.727 14.698 -9.787 1.00 46.53 156 GLU A N 1
ATOM 1209 C CA . GLU A 1 156 ? 54.755 15.773 -9.649 1.00 46.53 156 GLU A CA 1
ATOM 1210 C C . GLU A 1 156 ? 55.065 16.821 -10.720 1.00 46.53 156 GLU A C 1
ATOM 1212 O O . GLU A 1 156 ? 56.173 17.362 -10.748 1.00 46.53 156 GLU A O 1
ATOM 1217 N N . VAL A 1 157 ? 54.089 17.115 -11.576 1.00 40.00 157 VAL A N 1
ATOM 1218 C CA . VAL A 1 157 ? 54.020 18.386 -12.293 1.00 40.00 157 VAL A CA 1
ATOM 1219 C C . VAL A 1 157 ? 52.601 18.915 -12.116 1.00 40.00 157 VAL A C 1
ATOM 1221 O O . VAL A 1 157 ? 51.625 18.206 -12.353 1.00 40.00 157 VAL A O 1
ATOM 1224 N N . ASP A 1 158 ? 52.570 20.122 -11.570 1.00 38.75 158 ASP A N 1
ATOM 1225 C CA . ASP A 1 158 ? 51.437 20.992 -11.278 1.00 38.75 158 ASP A CA 1
ATOM 1226 C C . ASP A 1 158 ? 50.792 21.507 -12.582 1.00 38.75 158 ASP A C 1
ATOM 1228 O O . ASP A 1 158 ? 51.428 21.507 -13.635 1.00 38.75 158 ASP A O 1
ATOM 1232 N N . ASP A 1 159 ? 49.531 21.912 -12.470 1.00 49.06 159 ASP A N 1
ATOM 1233 C CA . ASP A 1 159 ? 48.525 22.173 -13.509 1.00 49.06 159 ASP A CA 1
ATOM 1234 C C . ASP A 1 159 ? 48.928 23.056 -14.719 1.00 49.06 159 ASP A C 1
ATOM 1236 O O . ASP A 1 159 ? 49.397 24.174 -14.532 1.00 49.06 159 ASP A O 1
ATOM 1240 N N . GLU A 1 160 ? 48.606 22.612 -15.947 1.00 48.03 160 GLU A N 1
ATOM 1241 C CA . GLU A 1 160 ? 47.939 23.385 -17.027 1.00 48.03 160 GLU A CA 1
ATOM 1242 C C . GLU A 1 160 ? 47.698 22.485 -18.270 1.00 48.03 160 GLU A C 1
ATOM 1244 O O . GLU A 1 160 ? 48.514 21.626 -18.582 1.00 48.03 160 GLU A O 1
ATOM 1249 N N . ASP A 1 161 ? 46.567 22.690 -18.961 1.00 41.66 161 ASP A N 1
ATOM 1250 C CA . ASP A 1 161 ? 46.140 22.090 -20.250 1.00 41.66 161 ASP A CA 1
ATOM 1251 C C . ASP A 1 161 ? 45.434 20.710 -20.248 1.00 41.66 161 ASP A C 1
ATOM 1253 O O . ASP A 1 161 ? 45.965 19.661 -20.609 1.00 41.66 161 ASP A O 1
ATOM 1257 N N . GLY A 1 162 ? 44.134 20.735 -19.931 1.00 52.28 162 GLY A N 1
ATOM 1258 C CA . GLY A 1 162 ? 43.191 19.634 -20.161 1.00 52.28 162 GLY A CA 1
ATOM 1259 C C . GLY A 1 162 ? 42.746 19.497 -21.624 1.00 52.28 162 GLY A C 1
ATOM 1260 O O . GLY A 1 162 ? 41.586 19.771 -21.926 1.00 52.28 162 GLY A O 1
ATOM 1261 N N . ASP A 1 163 ? 43.652 19.060 -22.501 1.00 51.31 163 ASP A N 1
ATOM 1262 C CA . ASP A 1 163 ? 43.361 18.729 -23.914 1.00 51.31 163 ASP A CA 1
ATOM 1263 C C . ASP A 1 163 ? 44.063 17.433 -24.390 1.00 51.31 163 ASP A C 1
ATOM 1265 O O . ASP A 1 163 ? 43.507 16.691 -25.195 1.00 51.31 163 ASP A O 1
ATOM 1269 N N . ASP A 1 164 ? 45.217 17.072 -23.814 1.00 52.62 164 ASP A N 1
ATOM 1270 C CA . ASP A 1 164 ? 46.055 15.948 -24.286 1.00 52.62 164 ASP A CA 1
ATOM 1271 C C . ASP A 1 164 ? 45.456 14.550 -23.995 1.00 52.62 164 ASP A C 1
ATOM 1273 O O . ASP A 1 164 ? 45.649 13.590 -24.736 1.00 52.62 164 ASP A O 1
ATOM 1277 N N . THR A 1 165 ? 44.628 14.412 -22.950 1.00 54.38 165 THR A N 1
ATOM 1278 C CA . THR A 1 165 ? 43.973 13.125 -22.617 1.00 54.38 165 THR A CA 1
ATOM 1279 C C . THR A 1 165 ? 42.837 12.771 -23.587 1.00 54.38 165 THR A C 1
ATOM 1281 O O . THR A 1 165 ? 42.497 11.601 -23.750 1.00 54.38 165 THR A O 1
ATOM 1284 N N . LEU A 1 166 ? 42.244 13.771 -24.251 1.00 53.50 166 LEU A N 1
ATOM 1285 C CA . LEU A 1 166 ? 41.193 13.561 -25.251 1.00 53.50 166 LEU A CA 1
ATOM 1286 C C . LEU A 1 166 ? 41.767 13.097 -26.594 1.00 53.50 166 LEU A C 1
ATOM 1288 O O . LEU A 1 166 ? 41.050 12.432 -27.347 1.00 53.50 166 LEU A O 1
ATOM 1292 N N . ASP A 1 167 ? 43.019 13.443 -26.902 1.00 60.72 167 ASP A N 1
ATOM 1293 C CA . ASP A 1 167 ? 43.702 13.019 -28.128 1.00 60.72 167 ASP A CA 1
ATOM 1294 C C . ASP A 1 167 ? 44.157 11.551 -28.009 1.00 60.72 167 ASP A C 1
ATOM 1296 O O . ASP A 1 167 ? 43.867 10.738 -28.888 1.00 60.72 167 ASP A O 1
ATOM 1300 N N . GLU A 1 168 ? 44.695 11.148 -26.850 1.00 64.31 168 GLU A N 1
ATOM 1301 C CA . GLU A 1 168 ? 45.029 9.742 -26.557 1.00 64.31 168 GLU A CA 1
ATOM 1302 C C . GLU A 1 168 ? 43.797 8.812 -26.614 1.00 64.31 168 GLU A C 1
ATOM 1304 O O . GLU A 1 168 ? 43.844 7.718 -27.187 1.00 64.31 168 GLU A O 1
ATOM 1309 N N . GLU A 1 169 ? 42.652 9.238 -26.067 1.00 64.50 169 GLU A N 1
ATOM 1310 C CA . GLU A 1 169 ? 41.399 8.475 -26.151 1.00 64.50 169 GLU A CA 1
ATOM 1311 C C . GLU A 1 169 ? 40.901 8.331 -27.600 1.00 64.50 169 GLU A C 1
ATOM 1313 O O . GLU A 1 169 ? 40.376 7.278 -27.988 1.00 64.50 169 GLU A O 1
ATOM 1318 N N . GLN A 1 170 ? 41.094 9.360 -28.429 1.00 71.44 170 GLN A N 1
ATOM 1319 C CA . GLN A 1 170 ? 40.741 9.331 -29.848 1.00 71.44 170 GLN A CA 1
ATOM 1320 C C . GLN A 1 170 ? 41.660 8.415 -30.659 1.00 71.44 170 GLN A C 1
ATOM 1322 O O . GLN A 1 170 ? 41.173 7.696 -31.540 1.00 71.44 170 GLN A O 1
ATOM 1327 N N . GLU A 1 171 ? 42.955 8.385 -30.353 1.00 78.12 171 GLU A N 1
ATOM 1328 C CA . GLU A 1 171 ? 43.908 7.461 -30.970 1.00 78.12 171 GLU A CA 1
ATOM 1329 C C . GLU A 1 171 ? 43.571 6.004 -30.644 1.00 78.12 171 GLU A C 1
ATOM 1331 O O . GLU A 1 171 ? 43.509 5.165 -31.545 1.00 78.12 171 GLU A O 1
ATOM 1336 N N . ILE A 1 172 ? 43.228 5.702 -29.388 1.00 75.38 172 ILE A N 1
ATOM 1337 C CA . ILE A 1 172 ? 42.794 4.359 -28.973 1.00 75.38 172 ILE A CA 1
ATOM 1338 C C . ILE A 1 172 ? 41.535 3.925 -29.739 1.00 75.38 172 ILE A C 1
ATOM 1340 O O . ILE A 1 172 ? 41.414 2.764 -30.146 1.00 75.38 172 ILE A O 1
ATOM 1344 N N . LEU A 1 173 ? 40.593 4.844 -29.970 1.00 77.38 173 LEU A N 1
ATOM 1345 C CA . LEU A 1 173 ? 39.391 4.568 -30.758 1.00 77.38 173 LEU A CA 1
ATOM 1346 C C . LEU A 1 173 ? 39.709 4.322 -32.235 1.00 77.38 173 LEU A C 1
ATOM 1348 O O . LEU A 1 173 ? 39.087 3.447 -32.844 1.00 77.38 173 LEU A O 1
ATOM 1352 N N . ARG A 1 174 ? 40.671 5.046 -32.816 1.00 81.12 174 ARG A N 1
ATOM 1353 C CA . ARG A 1 174 ? 41.123 4.806 -34.195 1.00 81.12 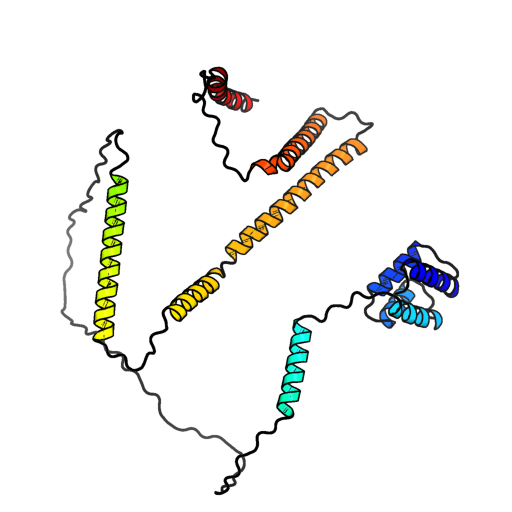174 ARG A CA 1
ATOM 1354 C C . ARG A 1 174 ? 41.789 3.442 -34.323 1.00 81.12 174 ARG A C 1
ATOM 1356 O O . ARG A 1 174 ? 41.395 2.676 -35.196 1.00 81.12 174 ARG A O 1
ATOM 1363 N N . ASP A 1 175 ? 42.678 3.091 -33.399 1.00 87.81 175 ASP A N 1
ATOM 1364 C CA . ASP A 1 175 ? 43.369 1.797 -33.380 1.00 87.81 175 ASP A CA 1
ATOM 1365 C C . ASP A 1 175 ? 42.369 0.627 -33.244 1.00 87.81 175 ASP A C 1
ATOM 1367 O O . ASP A 1 175 ? 42.471 -0.401 -33.919 1.00 87.81 175 ASP A O 1
ATOM 1371 N N . GLN A 1 176 ? 41.319 0.795 -32.428 1.00 82.88 176 GLN A N 1
ATOM 1372 C CA . GLN A 1 176 ? 40.212 -0.165 -32.327 1.00 82.88 176 GLN A CA 1
ATOM 1373 C C . GLN A 1 176 ? 39.390 -0.263 -33.619 1.00 82.88 176 GLN A C 1
ATOM 1375 O O . GLN A 1 176 ? 39.022 -1.367 -34.034 1.00 82.88 176 GLN A O 1
ATOM 1380 N N . GLN A 1 177 ? 39.098 0.869 -34.264 1.00 87.50 177 GLN A N 1
ATOM 1381 C CA . GLN A 1 177 ? 38.374 0.899 -35.535 1.00 87.50 177 GLN A CA 1
ATOM 1382 C C . GLN A 1 177 ? 39.183 0.235 -36.652 1.00 87.50 177 GLN A C 1
ATOM 1384 O O . GLN A 1 177 ? 38.623 -0.559 -37.407 1.00 87.50 177 GLN A O 1
ATOM 1389 N N . GLU A 1 178 ? 40.485 0.501 -36.732 1.00 89.62 178 GLU A N 1
ATOM 1390 C CA . GLU A 1 178 ? 41.396 -0.115 -37.696 1.00 89.62 178 GLU A CA 1
ATOM 1391 C C . GLU A 1 178 ? 41.497 -1.628 -37.484 1.00 89.62 178 GLU A C 1
ATOM 1393 O O . GLU A 1 178 ? 41.374 -2.395 -38.443 1.00 89.62 178 GLU A O 1
ATOM 1398 N N . ARG A 1 179 ? 41.598 -2.090 -36.230 1.00 91.19 179 ARG A N 1
ATOM 1399 C CA . ARG A 1 179 ? 41.545 -3.526 -35.904 1.00 91.19 179 ARG A CA 1
ATOM 1400 C C . ARG A 1 179 ? 40.227 -4.168 -36.322 1.00 91.19 179 ARG A C 1
ATOM 1402 O O . ARG A 1 179 ? 40.244 -5.231 -36.938 1.00 91.19 179 ARG A O 1
ATOM 1409 N N . ALA A 1 180 ? 39.094 -3.525 -36.041 1.00 88.50 180 ALA A N 1
ATOM 1410 C CA . ALA A 1 180 ? 37.780 -4.037 -36.429 1.00 88.50 180 ALA A CA 1
ATOM 1411 C C . ALA A 1 180 ? 37.593 -4.062 -37.958 1.00 88.50 180 ALA A C 1
ATOM 1413 O O . ALA A 1 180 ? 36.963 -4.974 -38.494 1.00 88.50 180 ALA A O 1
ATOM 1414 N N . GLN A 1 181 ? 38.144 -3.080 -38.679 1.00 90.12 181 GLN A N 1
ATOM 1415 C CA . GLN A 1 181 ? 38.153 -3.065 -40.144 1.00 90.12 181 GLN A CA 1
ATOM 1416 C C . GLN A 1 181 ? 39.032 -4.183 -40.710 1.00 90.12 181 GLN A C 1
ATOM 1418 O O . GLN A 1 181 ? 38.611 -4.883 -41.630 1.00 90.12 181 GLN A O 1
ATOM 1423 N N . LEU A 1 182 ? 40.221 -4.401 -40.142 1.00 85.69 182 LEU A N 1
ATOM 1424 C CA . LEU A 1 182 ? 41.113 -5.483 -40.551 1.00 85.69 182 LEU A CA 1
ATOM 1425 C C . LEU A 1 182 ? 40.490 -6.855 -40.278 1.00 85.69 182 LEU A C 1
ATOM 1427 O O . LEU A 1 182 ? 40.561 -7.732 -41.135 1.00 85.69 182 LEU A O 1
ATOM 1431 N N . GLU A 1 183 ? 39.818 -7.030 -39.140 1.00 89.38 183 GLU A N 1
ATOM 1432 C CA . GLU A 1 183 ? 39.077 -8.253 -38.826 1.00 89.38 183 GLU A CA 1
ATOM 1433 C C . GLU A 1 183 ? 37.936 -8.496 -39.823 1.00 89.38 183 GLU A C 1
ATOM 1435 O O . GLU A 1 183 ? 37.799 -9.612 -40.324 1.00 89.38 183 GLU A O 1
ATOM 1440 N N . LYS A 1 184 ? 37.155 -7.464 -40.175 1.00 87.00 184 LYS A N 1
ATOM 1441 C CA . LYS A 1 184 ? 36.122 -7.568 -41.221 1.00 87.00 184 LYS A CA 1
ATOM 1442 C C . LYS A 1 184 ? 36.724 -7.961 -42.564 1.00 87.00 184 LYS A C 1
ATOM 1444 O O . LYS A 1 184 ? 36.246 -8.912 -43.170 1.00 87.00 184 LYS A O 1
ATOM 1449 N N . ASN A 1 185 ? 37.806 -7.310 -42.982 1.00 87.25 185 ASN A N 1
ATOM 1450 C CA . ASN A 1 185 ? 38.478 -7.597 -44.250 1.00 87.25 185 ASN A CA 1
ATOM 1451 C C . ASN A 1 185 ? 39.057 -9.019 -44.288 1.00 87.25 185 ASN A C 1
ATOM 1453 O O . ASN A 1 185 ? 38.918 -9.717 -45.293 1.00 87.25 185 ASN A O 1
ATOM 1457 N N . MET A 1 186 ? 39.676 -9.476 -43.195 1.00 84.75 186 MET A N 1
ATOM 1458 C CA . MET A 1 186 ? 40.163 -10.852 -43.058 1.00 84.75 186 MET A CA 1
ATOM 1459 C C . MET A 1 186 ? 39.005 -11.846 -43.088 1.00 84.75 186 MET A C 1
ATOM 1461 O O . MET A 1 186 ? 39.072 -12.842 -43.799 1.00 84.75 186 MET A O 1
ATOM 1465 N N . ARG A 1 187 ? 37.901 -11.545 -42.403 1.00 82.81 187 ARG A N 1
ATOM 1466 C CA . ARG A 1 187 ? 36.720 -12.407 -42.361 1.00 82.81 187 ARG A CA 1
ATOM 1467 C C . ARG A 1 187 ? 35.977 -12.473 -43.689 1.00 82.81 187 ARG A C 1
ATOM 1469 O O . ARG A 1 187 ? 35.510 -13.545 -44.057 1.00 82.81 187 ARG A O 1
ATOM 1476 N N . GLU A 1 188 ? 35.879 -11.368 -44.418 1.00 81.38 188 GLU A N 1
ATOM 1477 C CA . GLU A 1 188 ? 35.335 -11.316 -45.777 1.00 81.38 188 GLU A CA 1
ATOM 1478 C C . GLU A 1 188 ? 36.226 -12.099 -46.745 1.00 81.38 188 GLU A C 1
ATOM 1480 O O . GLU A 1 188 ? 35.727 -12.922 -47.512 1.00 81.38 188 GLU A O 1
ATOM 1485 N N . ARG A 1 189 ? 37.552 -11.922 -46.657 1.00 84.56 189 ARG A N 1
ATOM 1486 C CA . ARG A 1 189 ? 38.528 -12.691 -47.440 1.00 84.56 189 ARG A CA 1
ATOM 1487 C C . ARG A 1 189 ? 38.426 -14.188 -47.149 1.00 84.56 189 ARG A C 1
ATOM 1489 O O . ARG A 1 189 ? 38.379 -14.982 -48.087 1.00 84.56 189 ARG A O 1
ATOM 1496 N N . ASP A 1 190 ? 38.327 -14.567 -45.880 1.00 80.50 190 ASP A N 1
ATOM 1497 C CA . ASP A 1 190 ? 38.172 -15.953 -45.445 1.00 80.50 190 ASP A CA 1
ATOM 1498 C C . ASP A 1 190 ? 36.807 -16.527 -45.842 1.00 80.50 190 ASP A C 1
ATOM 1500 O O . ASP A 1 190 ? 36.731 -17.684 -46.245 1.00 80.50 190 ASP A O 1
ATOM 1504 N N . ALA A 1 191 ? 35.726 -15.744 -45.803 1.00 80.19 191 ALA A N 1
ATOM 1505 C CA . ALA A 1 191 ? 34.392 -16.167 -46.236 1.00 80.19 191 ALA A CA 1
ATOM 1506 C C . ALA A 1 191 ? 34.294 -16.355 -47.759 1.00 80.19 191 ALA A C 1
ATOM 1508 O O . ALA A 1 191 ? 33.604 -17.258 -48.227 1.00 80.19 191 ALA A O 1
ATOM 1509 N N . VAL A 1 192 ? 35.002 -15.535 -48.541 1.00 77.62 192 VAL A N 1
ATOM 1510 C CA . VAL A 1 192 ? 35.109 -15.699 -49.999 1.00 77.62 192 VAL A CA 1
ATOM 1511 C C . VAL A 1 192 ? 36.002 -16.894 -50.346 1.00 77.62 192 VAL A C 1
ATOM 1513 O O . VAL A 1 192 ? 35.686 -17.661 -51.256 1.00 77.62 192 VAL A O 1
ATOM 1516 N N . HIS A 1 193 ? 37.103 -17.080 -49.613 1.00 76.50 193 HIS A N 1
ATOM 1517 C CA . HIS A 1 193 ? 38.046 -18.174 -49.839 1.00 76.50 193 HIS A CA 1
ATOM 1518 C C . HIS A 1 193 ? 37.498 -19.531 -49.361 1.00 76.50 193 HIS A C 1
ATOM 1520 O O . HIS A 1 193 ? 37.751 -20.569 -49.975 1.00 76.50 193 HIS A O 1
ATOM 1526 N N . THR A 1 194 ? 36.720 -19.555 -48.279 1.00 68.50 194 THR A N 1
ATOM 1527 C CA . THR A 1 194 ? 36.052 -20.761 -47.783 1.00 68.50 194 THR A CA 1
ATOM 1528 C C . THR A 1 194 ? 34.647 -20.843 -48.369 1.00 68.50 194 THR A C 1
ATOM 1530 O O . THR A 1 194 ? 33.686 -20.263 -47.878 1.00 68.50 194 THR A O 1
ATOM 1533 N N . ARG A 1 195 ? 34.496 -21.611 -49.452 1.00 61.47 195 ARG A N 1
ATOM 1534 C CA . ARG A 1 195 ? 33.195 -21.880 -50.081 1.00 61.47 195 ARG A CA 1
ATOM 1535 C C . ARG A 1 195 ? 32.351 -22.801 -49.179 1.00 61.47 195 ARG A C 1
ATOM 1537 O O . ARG A 1 195 ? 32.206 -23.992 -49.447 1.00 61.47 195 ARG A O 1
ATOM 1544 N N . LYS A 1 196 ? 31.821 -22.271 -48.070 1.00 61.59 196 LYS A N 1
ATOM 1545 C CA . LYS A 1 196 ? 30.931 -22.967 -47.124 1.00 61.59 196 LYS A CA 1
ATOM 1546 C C . LYS A 1 196 ? 29.551 -23.162 -47.774 1.00 61.59 196 LYS A C 1
ATOM 1548 O O . LYS A 1 196 ? 28.614 -22.412 -47.544 1.00 61.59 196 LYS A O 1
ATOM 1553 N N . LEU A 1 197 ? 29.431 -24.173 -48.634 1.00 55.28 197 LEU A N 1
ATOM 1554 C CA . LEU A 1 197 ? 28.231 -24.455 -49.441 1.00 55.28 197 LEU A CA 1
ATOM 1555 C C . LEU A 1 197 ? 26.995 -24.928 -48.646 1.00 55.28 197 LEU A C 1
ATOM 1557 O O . LEU A 1 197 ? 25.949 -25.139 -49.250 1.00 55.28 197 LEU A O 1
ATOM 1561 N N . MET A 1 198 ? 27.085 -25.110 -47.325 1.00 54.19 198 MET A N 1
ATOM 1562 C CA . MET A 1 198 ? 26.000 -25.691 -46.518 1.00 54.19 198 MET A CA 1
ATOM 1563 C C . MET A 1 198 ? 25.378 -24.752 -45.479 1.00 54.19 198 MET A C 1
ATOM 1565 O O . MET A 1 198 ? 24.375 -25.121 -44.875 1.00 54.19 198 MET A O 1
ATOM 1569 N N . GLU A 1 199 ? 25.912 -23.549 -45.271 1.00 58.25 199 GLU A N 1
ATOM 1570 C CA . GLU A 1 199 ? 25.352 -22.609 -44.295 1.00 58.25 199 GLU A CA 1
ATOM 1571 C C . GLU A 1 199 ? 24.744 -21.409 -45.026 1.00 58.25 199 GLU A C 1
ATOM 1573 O O . GLU A 1 199 ? 25.448 -20.604 -45.636 1.00 58.25 199 GLU A O 1
ATOM 1578 N N . ARG A 1 200 ? 23.411 -21.296 -44.978 1.00 66.50 200 ARG A N 1
ATOM 1579 C CA . ARG A 1 200 ? 22.699 -20.079 -45.377 1.00 66.50 200 ARG A CA 1
ATOM 1580 C C . ARG A 1 200 ? 23.164 -18.962 -44.443 1.00 66.50 200 ARG A C 1
ATOM 1582 O O . ARG A 1 200 ? 22.879 -19.015 -43.250 1.00 66.50 200 ARG A O 1
ATOM 1589 N N . GLN A 1 201 ? 23.891 -17.980 -44.977 1.00 61.78 201 GLN A N 1
ATOM 1590 C CA . GLN A 1 201 ? 24.212 -16.762 -44.235 1.00 61.78 201 GLN A CA 1
ATOM 1591 C C . GLN A 1 201 ? 22.886 -16.120 -43.819 1.00 61.78 201 GLN A C 1
ATOM 1593 O O . GLN A 1 201 ? 22.045 -15.833 -44.674 1.00 61.78 201 GLN A O 1
ATOM 1598 N N . LEU A 1 202 ? 22.676 -15.982 -42.509 1.00 60.34 202 LEU A N 1
ATOM 1599 C CA . LEU A 1 202 ? 21.488 -15.331 -41.969 1.00 60.34 202 LEU A CA 1
ATOM 1600 C C . LEU A 1 202 ? 21.457 -13.889 -42.476 1.00 60.34 202 LEU A C 1
ATOM 1602 O O . LEU A 1 202 ? 22.500 -13.226 -42.489 1.00 60.34 202 LEU A O 1
ATOM 1606 N N . SER A 1 203 ? 20.283 -13.428 -42.910 1.00 76.69 203 SER A N 1
ATOM 1607 C CA . SER A 1 203 ? 20.093 -12.049 -43.375 1.00 76.69 203 SER A CA 1
ATOM 1608 C C . SER A 1 203 ? 20.557 -11.068 -42.297 1.00 76.69 203 SER A C 1
ATOM 1610 O O . SER A 1 203 ? 20.478 -11.368 -41.105 1.00 76.69 203 SER A O 1
ATOM 1612 N N . LYS A 1 204 ? 21.013 -9.875 -42.691 1.00 73.94 204 LYS A N 1
ATOM 1613 C CA . LYS A 1 204 ? 21.395 -8.816 -41.741 1.00 73.94 204 LYS A CA 1
ATOM 1614 C C . LYS A 1 204 ? 20.273 -8.549 -40.724 1.00 73.94 204 LYS A C 1
ATOM 1616 O O . LYS A 1 204 ? 20.542 -8.401 -39.538 1.00 73.94 204 LYS A O 1
ATOM 1621 N N . GLU A 1 205 ? 19.024 -8.616 -41.181 1.00 69.44 205 GLU A N 1
ATOM 1622 C CA . GLU A 1 205 ? 17.824 -8.506 -40.344 1.00 69.44 205 GLU A CA 1
ATOM 1623 C C . GLU A 1 205 ? 17.677 -9.677 -39.356 1.00 69.44 205 GLU A C 1
ATOM 1625 O O . GLU A 1 205 ? 17.364 -9.455 -38.193 1.00 69.44 205 GLU A O 1
ATOM 1630 N N . GLU A 1 206 ? 17.980 -10.915 -39.764 1.00 76.62 206 GLU A N 1
ATOM 1631 C CA . GLU A 1 206 ? 17.934 -12.097 -38.885 1.00 76.62 206 GLU A CA 1
ATOM 1632 C C . GLU A 1 206 ? 19.046 -12.056 -37.820 1.00 76.62 206 GLU A C 1
ATOM 1634 O O . GLU A 1 206 ? 18.850 -12.515 -36.696 1.00 76.62 206 GLU A O 1
ATOM 1639 N N . GLN A 1 207 ? 20.212 -11.482 -38.139 1.00 75.81 207 GLN A N 1
ATOM 1640 C CA . GLN A 1 207 ? 21.306 -11.276 -37.181 1.00 75.81 207 GLN A CA 1
ATOM 1641 C C . GLN A 1 207 ? 20.974 -10.167 -36.171 1.00 75.81 207 GLN A C 1
ATOM 1643 O O . GLN A 1 207 ? 21.193 -10.325 -34.966 1.00 75.81 207 GLN A O 1
ATOM 1648 N N . GLU A 1 208 ? 20.397 -9.058 -36.635 1.00 78.25 208 GLU A N 1
ATOM 1649 C CA . GLU A 1 208 ? 19.900 -7.980 -35.773 1.00 78.25 208 GLU A CA 1
ATOM 1650 C C . GLU A 1 208 ? 18.727 -8.452 -34.895 1.00 78.25 208 GLU A C 1
ATOM 1652 O O . GLU A 1 208 ? 18.632 -8.098 -33.721 1.00 78.25 208 GLU A O 1
ATOM 1657 N N . GLU A 1 209 ? 17.867 -9.330 -35.406 1.00 77.44 209 GLU A N 1
ATOM 1658 C CA . GLU A 1 209 ? 16.790 -9.936 -34.626 1.00 77.44 209 GLU A CA 1
ATOM 1659 C C . GLU A 1 209 ? 17.311 -10.971 -33.618 1.00 77.44 209 GLU A C 1
ATOM 1661 O O . GLU A 1 209 ? 16.831 -11.014 -32.486 1.00 77.44 209 GLU A O 1
ATOM 1666 N N . LEU A 1 210 ? 18.342 -11.750 -33.961 1.00 80.25 210 LEU A N 1
ATOM 1667 C CA . LEU A 1 210 ? 19.015 -12.659 -33.026 1.00 80.25 210 LEU A CA 1
ATOM 1668 C C . LEU A 1 210 ? 19.731 -11.914 -31.903 1.00 80.25 210 LEU A C 1
ATOM 1670 O O . LEU A 1 210 ? 19.644 -12.350 -30.760 1.00 80.25 210 LEU A O 1
ATOM 1674 N N . THR A 1 211 ? 20.386 -10.791 -32.200 1.00 79.12 211 THR A N 1
ATOM 1675 C CA . THR A 1 211 ? 21.011 -9.931 -31.181 1.00 79.12 211 THR A CA 1
ATOM 1676 C C . THR A 1 211 ? 19.969 -9.205 -30.335 1.00 79.12 211 THR A C 1
ATOM 1678 O O . THR A 1 211 ? 20.108 -9.132 -29.118 1.00 79.12 211 THR A O 1
ATOM 1681 N N . ARG A 1 212 ? 18.862 -8.742 -30.928 1.00 77.25 212 ARG A N 1
ATOM 1682 C CA . ARG A 1 212 ? 17.721 -8.199 -30.174 1.00 77.25 212 ARG A CA 1
ATOM 1683 C C . ARG A 1 212 ? 17.098 -9.266 -29.271 1.00 77.25 212 ARG A C 1
ATOM 1685 O O . ARG A 1 212 ? 16.770 -8.982 -28.121 1.00 77.25 212 ARG A O 1
ATOM 1692 N N . ARG A 1 213 ? 16.953 -10.497 -29.765 1.00 74.88 213 ARG A N 1
ATOM 1693 C CA . ARG A 1 213 ? 16.419 -11.640 -29.017 1.00 74.88 213 ARG A CA 1
ATOM 1694 C C . ARG A 1 213 ? 17.383 -12.103 -27.928 1.00 74.88 213 ARG A C 1
ATOM 1696 O O . ARG A 1 213 ? 16.918 -12.419 -26.839 1.00 74.88 213 ARG A O 1
ATOM 1703 N N . SER A 1 214 ? 18.690 -12.115 -28.183 1.00 76.38 214 SER A N 1
ATOM 1704 C CA . SER A 1 214 ? 19.701 -12.461 -27.181 1.00 76.38 214 SER A CA 1
ATOM 1705 C C . SER A 1 214 ? 19.774 -11.393 -26.099 1.00 76.38 214 SER A C 1
ATOM 1707 O O . SER A 1 214 ? 19.696 -11.736 -24.934 1.00 76.38 214 SER A O 1
ATOM 1709 N N . GLN A 1 215 ? 19.766 -10.104 -26.450 1.00 72.38 215 GLN A N 1
ATOM 1710 C CA . GLN A 1 215 ? 19.699 -9.014 -25.473 1.00 72.38 215 GLN A CA 1
ATOM 1711 C C . GLN A 1 215 ? 18.398 -9.039 -24.665 1.00 72.38 215 GLN A C 1
ATOM 1713 O O . GLN A 1 215 ? 18.412 -8.731 -23.481 1.00 72.38 215 GLN A O 1
ATOM 1718 N N . ALA A 1 216 ? 17.264 -9.400 -25.271 1.00 66.56 216 ALA A N 1
ATOM 1719 C CA . ALA A 1 216 ? 16.008 -9.572 -24.542 1.00 66.56 216 ALA A CA 1
ATOM 1720 C C . ALA A 1 216 ? 16.032 -10.787 -23.592 1.00 66.56 216 ALA A C 1
ATOM 1722 O O . ALA A 1 216 ? 15.376 -10.751 -22.555 1.00 66.56 216 ALA A O 1
ATOM 1723 N N . LEU A 1 217 ? 16.782 -11.843 -23.929 1.00 66.50 217 LEU A N 1
ATOM 1724 C CA . LEU A 1 217 ? 16.973 -13.032 -23.091 1.00 66.50 217 LEU A CA 1
ATOM 1725 C C . LEU A 1 217 ? 18.059 -12.845 -22.016 1.00 66.50 217 LEU A C 1
ATOM 1727 O O . LEU A 1 217 ? 17.916 -13.399 -20.930 1.00 66.50 217 LEU A O 1
ATOM 1731 N N . ASP A 1 218 ? 19.097 -12.054 -22.278 1.00 65.50 218 ASP A N 1
ATOM 1732 C CA . ASP A 1 218 ? 20.125 -11.685 -21.297 1.00 65.50 218 ASP A CA 1
ATOM 1733 C C . ASP A 1 218 ? 19.569 -10.677 -20.283 1.00 65.50 218 ASP A C 1
ATOM 1735 O O . ASP A 1 218 ? 19.847 -10.780 -19.095 1.00 65.50 218 ASP A O 1
ATOM 1739 N N . LYS A 1 219 ? 18.640 -9.801 -20.699 1.00 62.25 219 LYS A N 1
ATOM 1740 C CA . LYS A 1 219 ? 17.832 -8.936 -19.812 1.00 62.25 219 LYS A CA 1
ATOM 1741 C C . LYS A 1 219 ? 16.779 -9.693 -18.984 1.00 62.25 219 LYS A C 1
ATOM 1743 O O . LYS A 1 219 ? 15.844 -9.087 -18.465 1.00 62.25 219 LYS A O 1
ATOM 1748 N N . ASN A 1 220 ? 16.952 -10.998 -18.774 1.00 58.69 220 ASN A N 1
ATOM 1749 C CA . ASN A 1 220 ? 16.370 -11.703 -17.629 1.00 58.69 220 ASN A CA 1
ATOM 1750 C C . ASN A 1 220 ? 17.089 -11.337 -16.307 1.00 58.69 220 ASN A C 1
ATOM 1752 O O . ASN A 1 220 ? 17.036 -12.092 -15.333 1.00 58.69 220 ASN A O 1
ATOM 1756 N N . ASP A 1 221 ? 17.729 -10.167 -16.241 1.00 64.50 221 ASP A N 1
ATOM 1757 C CA . ASP A 1 221 ? 18.233 -9.546 -15.026 1.00 64.50 221 ASP A CA 1
ATOM 1758 C C . ASP A 1 221 ? 17.062 -9.158 -14.121 1.00 64.50 221 ASP A C 1
ATOM 1760 O O . ASP A 1 221 ? 16.592 -8.024 -14.042 1.00 64.50 221 ASP A O 1
ATOM 1764 N N . THR A 1 222 ? 16.602 -10.141 -13.353 1.00 69.12 222 THR A N 1
ATOM 1765 C CA . THR A 1 222 ? 15.680 -9.948 -12.226 1.00 69.12 222 THR A CA 1
ATOM 1766 C C . THR A 1 222 ? 16.149 -8.861 -11.249 1.00 69.12 222 THR A C 1
ATOM 1768 O O . THR A 1 222 ? 15.340 -8.366 -10.466 1.00 69.12 222 THR A O 1
ATOM 1771 N N . SER A 1 223 ? 17.428 -8.465 -11.303 1.00 78.12 223 SER A N 1
ATOM 1772 C CA . SER A 1 223 ? 18.007 -7.328 -10.585 1.00 78.12 223 SER A CA 1
ATOM 1773 C C . SER A 1 223 ? 17.261 -6.018 -10.856 1.00 78.12 223 SER A C 1
ATOM 1775 O O . SER A 1 223 ? 16.876 -5.332 -9.908 1.00 78.12 223 SER A O 1
ATOM 1777 N N . ASP A 1 224 ? 16.952 -5.703 -12.115 1.00 82.06 224 ASP A N 1
ATOM 1778 C CA . ASP A 1 224 ? 16.251 -4.460 -12.451 1.00 82.06 224 ASP A CA 1
ATOM 1779 C C . ASP A 1 224 ? 14.810 -4.492 -11.938 1.00 82.06 224 ASP A C 1
ATOM 1781 O O . ASP A 1 224 ? 14.356 -3.566 -11.263 1.00 82.06 224 ASP A O 1
ATOM 1785 N N . LEU A 1 225 ? 14.114 -5.619 -12.122 1.00 84.50 225 LEU A N 1
ATOM 1786 C CA . LEU A 1 225 ? 12.787 -5.847 -11.539 1.00 84.50 225 LEU A CA 1
ATOM 1787 C C . LEU A 1 225 ? 12.810 -5.748 -10.002 1.00 84.50 225 LEU A C 1
ATOM 1789 O O . LEU A 1 225 ? 11.885 -5.203 -9.390 1.00 84.50 225 LEU A O 1
ATOM 1793 N N . ARG A 1 226 ? 13.881 -6.224 -9.357 1.00 87.06 226 ARG A N 1
ATOM 1794 C CA . ARG A 1 226 ? 14.093 -6.099 -7.911 1.00 87.06 226 ARG A CA 1
ATOM 1795 C C . ARG A 1 226 ? 14.250 -4.638 -7.504 1.00 87.06 226 ARG A C 1
ATOM 1797 O O . ARG A 1 226 ? 13.640 -4.228 -6.520 1.00 87.06 226 ARG A O 1
ATOM 1804 N N . ASN A 1 227 ? 14.998 -3.849 -8.266 1.00 89.56 227 ASN A N 1
ATOM 1805 C CA . ASN A 1 227 ? 15.175 -2.421 -8.022 1.00 89.56 227 ASN A CA 1
ATOM 1806 C C . ASN A 1 227 ? 13.851 -1.658 -8.151 1.00 89.56 227 ASN A C 1
ATOM 1808 O O . ASN A 1 227 ? 13.475 -0.951 -7.213 1.00 89.56 227 ASN A O 1
ATOM 1812 N N . PHE A 1 228 ? 13.088 -1.877 -9.225 1.00 89.25 228 PHE A N 1
ATOM 1813 C CA . PHE A 1 228 ? 11.772 -1.254 -9.408 1.00 89.25 228 PHE A CA 1
ATOM 1814 C C . PHE A 1 228 ? 10.780 -1.671 -8.314 1.00 89.25 228 PHE A C 1
ATOM 1816 O O . PHE A 1 228 ? 10.096 -0.828 -7.729 1.00 89.25 228 PHE A O 1
ATOM 1823 N N . SER A 1 229 ? 10.739 -2.961 -7.963 1.00 93.56 229 SER A N 1
ATOM 1824 C CA . SER A 1 229 ? 9.879 -3.439 -6.871 1.00 93.56 229 SER A CA 1
ATOM 1825 C C . SER A 1 229 ? 10.270 -2.842 -5.514 1.00 93.56 229 SER A C 1
ATOM 1827 O O . SER A 1 229 ? 9.398 -2.449 -4.736 1.00 93.56 229 SER A O 1
ATOM 1829 N N . ARG A 1 230 ? 11.574 -2.707 -5.235 1.00 93.94 230 ARG A N 1
ATOM 1830 C CA . ARG A 1 230 ? 12.088 -2.089 -4.010 1.00 93.94 230 ARG A CA 1
ATOM 1831 C C . ARG A 1 230 ? 11.735 -0.610 -3.942 1.00 93.94 230 ARG A C 1
ATOM 1833 O O . ARG A 1 230 ? 11.283 -0.165 -2.894 1.00 93.94 230 ARG A O 1
ATOM 1840 N N . GLN A 1 231 ? 11.905 0.142 -5.026 1.00 92.69 231 GLN A N 1
ATOM 1841 C CA . GLN A 1 231 ? 11.499 1.549 -5.099 1.00 92.69 231 GLN A CA 1
ATOM 1842 C C . GLN A 1 231 ? 10.003 1.710 -4.795 1.00 92.69 231 GLN A C 1
ATOM 1844 O O . GLN A 1 231 ? 9.637 2.505 -3.930 1.00 92.69 231 GLN A O 1
ATOM 1849 N N . ALA A 1 232 ? 9.150 0.881 -5.407 1.00 93.81 232 ALA A N 1
ATOM 1850 C CA . ALA A 1 232 ? 7.711 0.898 -5.149 1.00 93.81 232 ALA A CA 1
ATOM 1851 C C . ALA A 1 232 ? 7.365 0.538 -3.688 1.00 93.81 232 ALA A C 1
ATOM 1853 O O . ALA A 1 232 ? 6.466 1.131 -3.091 1.00 93.81 232 ALA A O 1
ATOM 1854 N N . TYR A 1 233 ? 8.080 -0.419 -3.083 1.00 95.38 233 TYR A N 1
ATOM 1855 C CA . TYR A 1 233 ? 7.922 -0.743 -1.662 1.00 95.38 233 TYR A CA 1
ATOM 1856 C C . TYR A 1 233 ? 8.362 0.408 -0.756 1.00 95.38 233 TYR A C 1
ATOM 1858 O O . TYR A 1 233 ? 7.683 0.693 0.225 1.00 95.38 233 TYR A O 1
ATOM 1866 N N . LEU A 1 234 ? 9.473 1.077 -1.068 1.00 95.44 234 LEU A N 1
ATOM 1867 C CA . LEU A 1 234 ? 9.988 2.178 -0.257 1.00 95.44 234 LEU A CA 1
ATOM 1868 C C . LEU A 1 234 ? 9.039 3.374 -0.240 1.00 95.44 234 LEU A C 1
ATOM 1870 O O . LEU A 1 234 ? 8.873 3.969 0.820 1.00 95.44 234 LEU A O 1
ATOM 1874 N N . GLN A 1 235 ? 8.371 3.676 -1.356 1.00 92.12 235 GLN A N 1
ATOM 1875 C CA . GLN A 1 235 ? 7.311 4.689 -1.396 1.00 92.12 235 GLN A CA 1
ATOM 1876 C C . GLN A 1 235 ? 6.158 4.310 -0.458 1.00 92.12 235 GLN A C 1
ATOM 1878 O O . GLN A 1 235 ? 5.877 5.026 0.495 1.00 92.12 235 GLN A O 1
ATOM 1883 N N . LYS A 1 236 ? 5.593 3.105 -0.609 1.00 95.19 236 LYS A N 1
ATOM 1884 C CA . LYS A 1 236 ? 4.520 2.622 0.283 1.00 95.19 236 LYS A CA 1
ATOM 1885 C C . LYS A 1 236 ? 4.946 2.571 1.751 1.00 95.19 236 LYS A C 1
ATOM 1887 O O . LYS A 1 236 ? 4.147 2.817 2.650 1.00 95.19 236 LYS A O 1
ATOM 1892 N N . ARG A 1 237 ? 6.204 2.209 2.013 1.00 96.19 237 ARG A N 1
ATOM 1893 C CA . ARG A 1 237 ? 6.770 2.139 3.362 1.00 96.19 237 ARG A CA 1
ATOM 1894 C C . ARG A 1 237 ? 6.955 3.529 3.962 1.00 96.19 237 ARG A C 1
ATOM 1896 O O . ARG A 1 237 ? 6.726 3.676 5.159 1.00 96.19 237 ARG A O 1
ATOM 1903 N N . ARG A 1 238 ? 7.366 4.511 3.154 1.00 91.56 238 ARG A N 1
ATOM 1904 C CA . ARG A 1 238 ? 7.435 5.924 3.540 1.00 91.56 238 ARG A CA 1
ATOM 1905 C C . ARG A 1 238 ? 6.054 6.404 3.961 1.00 91.56 238 ARG A C 1
ATOM 1907 O O . ARG A 1 238 ? 5.925 6.867 5.087 1.00 91.56 238 ARG A O 1
ATOM 1914 N N . ASP A 1 239 ? 5.048 6.217 3.113 1.00 92.50 239 ASP A N 1
ATOM 1915 C CA . ASP A 1 239 ? 3.684 6.690 3.375 1.00 92.50 239 ASP A CA 1
ATOM 1916 C C . ASP A 1 239 ? 3.122 6.059 4.649 1.00 92.50 239 ASP A C 1
ATOM 1918 O O . ASP A 1 239 ? 2.700 6.766 5.561 1.00 92.50 239 ASP A O 1
ATOM 1922 N N . LYS A 1 240 ? 3.272 4.734 4.793 1.00 96.25 240 LYS A N 1
ATOM 1923 C CA . LYS A 1 240 ? 2.893 4.036 6.025 1.00 96.25 240 LYS A CA 1
ATOM 1924 C C . LYS A 1 240 ? 3.590 4.620 7.257 1.00 96.25 240 LYS A C 1
ATOM 1926 O O . LYS A 1 240 ? 2.967 4.737 8.304 1.00 96.25 240 LYS A O 1
ATOM 1931 N N . LYS A 1 241 ? 4.878 4.977 7.160 1.00 94.88 241 LYS A N 1
ATOM 1932 C CA . LYS A 1 241 ? 5.599 5.528 8.313 1.00 94.88 241 LYS A CA 1
ATOM 1933 C C . LYS A 1 241 ? 5.156 6.952 8.657 1.00 94.88 241 LYS A C 1
ATOM 1935 O O . LYS A 1 241 ? 5.174 7.312 9.829 1.00 94.88 241 LYS A O 1
ATOM 1940 N N . ILE A 1 242 ? 4.762 7.740 7.659 1.00 95.19 242 ILE A N 1
ATOM 1941 C CA . ILE A 1 242 ? 4.174 9.069 7.863 1.00 95.19 242 ILE A CA 1
ATOM 1942 C C . ILE A 1 242 ? 2.842 8.942 8.600 1.00 95.19 242 ILE A C 1
ATOM 1944 O O . ILE A 1 242 ? 2.626 9.666 9.569 1.00 95.19 242 ILE A O 1
ATOM 1948 N N . ASP A 1 243 ? 1.989 8.006 8.179 1.00 95.25 243 ASP A N 1
ATOM 1949 C CA . ASP A 1 243 ? 0.707 7.751 8.836 1.00 95.25 243 ASP A CA 1
ATOM 1950 C C . ASP A 1 243 ? 0.904 7.244 10.273 1.00 95.25 243 ASP A C 1
ATOM 1952 O O . ASP A 1 243 ? 0.285 7.778 11.183 1.00 95.25 243 ASP A O 1
ATOM 1956 N N . GLU A 1 244 ? 1.850 6.326 10.515 1.00 96.44 244 GLU A N 1
ATOM 1957 C CA . GLU A 1 244 ? 2.212 5.902 11.879 1.00 96.44 244 GLU A CA 1
ATOM 1958 C C . GLU A 1 244 ? 2.613 7.098 12.766 1.00 96.44 244 GLU A C 1
ATOM 1960 O O . GLU A 1 244 ? 2.168 7.196 13.903 1.00 96.44 244 GLU A O 1
ATOM 1965 N N . ILE A 1 245 ? 3.429 8.033 12.260 1.00 96.19 245 ILE A N 1
ATOM 1966 C CA . ILE A 1 245 ? 3.822 9.234 13.022 1.00 96.19 245 ILE A CA 1
ATOM 1967 C C . ILE A 1 245 ? 2.620 10.157 13.258 1.00 96.19 245 ILE A C 1
ATOM 1969 O O . ILE A 1 245 ? 2.514 10.751 14.330 1.00 96.19 245 ILE A O 1
ATOM 1973 N N . ARG A 1 246 ? 1.719 10.292 12.278 1.00 95.81 246 ARG A N 1
ATOM 1974 C CA . ARG A 1 246 ? 0.486 11.074 12.430 1.00 95.81 246 ARG A CA 1
ATOM 1975 C C . ARG A 1 246 ? -0.387 10.494 13.539 1.00 95.81 246 ARG A C 1
ATOM 1977 O O . ARG A 1 246 ? -0.825 11.248 14.402 1.00 95.81 246 ARG A O 1
ATOM 1984 N N . ASP A 1 247 ? -0.607 9.186 13.523 1.00 96.88 247 ASP A N 1
ATOM 1985 C CA . ASP A 1 247 ? -1.428 8.495 14.515 1.00 96.88 247 ASP A CA 1
ATOM 1986 C C . ASP A 1 247 ? -0.790 8.596 15.906 1.00 96.88 247 ASP A C 1
ATOM 1988 O O . ASP A 1 247 ? -1.469 8.946 16.863 1.00 96.88 247 ASP A O 1
ATOM 1992 N N . GLU A 1 248 ? 0.536 8.433 16.015 1.00 95.94 248 GLU A N 1
ATOM 1993 C CA . GLU A 1 248 ? 1.262 8.649 17.273 1.00 95.94 248 GLU A CA 1
ATOM 1994 C C . GLU A 1 248 ? 1.081 10.075 17.827 1.00 95.94 248 GLU A C 1
ATOM 1996 O O . GLU A 1 248 ? 1.005 10.252 19.042 1.00 95.94 248 GLU A O 1
ATOM 2001 N N . ILE A 1 249 ? 1.031 11.098 16.964 1.00 96.12 249 ILE A N 1
ATOM 2002 C CA . ILE A 1 249 ? 0.770 12.486 17.376 1.00 96.12 249 ILE A CA 1
ATOM 2003 C C . ILE A 1 249 ? -0.673 12.632 17.868 1.00 96.12 249 ILE A C 1
ATOM 2005 O O . ILE A 1 249 ? -0.886 13.211 18.931 1.00 96.12 249 ILE A O 1
ATOM 2009 N N . LEU A 1 250 ? -1.648 12.100 17.125 1.00 96.31 250 LEU A N 1
ATOM 2010 C CA . LEU A 1 250 ? -3.068 12.183 17.475 1.00 96.31 250 LEU A CA 1
ATOM 2011 C C . LEU A 1 250 ? -3.380 11.452 18.783 1.00 96.31 250 LEU A C 1
ATOM 2013 O O . LEU A 1 250 ? -4.041 12.013 19.654 1.00 96.31 250 LEU A O 1
ATOM 2017 N N . ASP A 1 251 ? -2.866 10.235 18.946 1.00 96.19 251 ASP A N 1
ATOM 2018 C CA . ASP A 1 251 ? -3.021 9.450 20.168 1.00 96.19 251 ASP A CA 1
ATOM 2019 C C . ASP A 1 251 ? -2.393 10.174 21.353 1.00 96.19 251 ASP A C 1
ATOM 2021 O O . ASP A 1 251 ? -2.983 10.242 22.428 1.00 96.19 251 ASP A O 1
ATOM 2025 N N . HIS A 1 252 ? -1.215 10.768 21.162 1.00 93.31 252 HIS A N 1
ATOM 2026 C CA . HIS A 1 252 ? -0.557 11.527 22.211 1.00 93.31 252 HIS A CA 1
ATOM 2027 C C . HIS A 1 252 ? -1.367 12.777 22.606 1.00 93.31 252 HIS A C 1
ATOM 2029 O O . HIS A 1 252 ? -1.530 13.059 23.793 1.00 93.31 252 HIS A O 1
ATOM 2035 N N . GLU A 1 253 ? -1.900 13.526 21.639 1.00 92.50 253 GLU A N 1
ATOM 2036 C CA . GLU A 1 253 ? -2.792 14.658 21.915 1.00 92.50 253 GLU A CA 1
ATOM 2037 C C . GLU A 1 253 ? -4.084 14.205 22.607 1.00 92.50 253 GLU A C 1
ATOM 2039 O O . GLU A 1 253 ? -4.579 14.905 23.485 1.00 92.50 253 GLU A O 1
ATOM 2044 N N . TYR A 1 254 ? -4.632 13.041 22.253 1.00 95.06 254 TYR A N 1
ATOM 2045 C CA . TYR A 1 254 ? -5.859 12.509 22.843 1.00 95.06 254 TYR A CA 1
ATOM 2046 C C . TYR A 1 254 ? -5.663 11.986 24.271 1.00 95.06 254 TYR A C 1
ATOM 2048 O O . TYR A 1 254 ? -6.412 12.349 25.175 1.00 95.06 254 TYR A O 1
ATOM 2056 N N . ILE A 1 255 ? -4.644 11.154 24.490 1.00 94.69 255 ILE A N 1
ATOM 2057 C CA . ILE A 1 255 ? -4.399 10.465 25.763 1.00 94.69 255 ILE A CA 1
ATOM 2058 C C . ILE A 1 255 ? -3.913 11.443 26.839 1.00 94.69 255 ILE A C 1
ATOM 2060 O O . ILE A 1 255 ? -4.271 11.292 28.007 1.00 94.69 255 ILE A O 1
ATOM 2064 N N . PHE A 1 256 ? -3.112 12.447 26.466 1.00 91.94 256 PHE A N 1
ATOM 2065 C CA . PHE A 1 256 ? -2.446 13.336 27.425 1.00 91.94 256 PHE A CA 1
ATOM 2066 C C . PHE A 1 256 ? -3.046 14.747 27.519 1.00 91.94 256 PHE A C 1
ATOM 2068 O O . PHE A 1 256 ? -2.421 15.635 28.090 1.00 91.94 256 PHE A O 1
ATOM 2075 N N . GLN A 1 257 ? -4.264 14.961 27.017 1.00 87.06 257 GLN A N 1
ATOM 2076 C CA . GLN A 1 257 ? -4.956 16.260 27.040 1.00 87.06 257 GLN A CA 1
ATOM 2077 C C . GLN A 1 257 ? -5.044 16.896 28.443 1.00 87.06 257 GLN A C 1
ATOM 2079 O O . GLN A 1 257 ? -4.823 18.098 28.591 1.00 87.06 257 GLN A O 1
ATOM 2084 N N . ASP A 1 258 ? -5.298 16.083 29.473 1.00 89.44 258 ASP A N 1
ATOM 2085 C CA . ASP A 1 258 ? -5.518 16.543 30.853 1.00 89.44 258 ASP A CA 1
ATOM 2086 C C . ASP A 1 258 ? -4.308 16.323 31.783 1.00 89.44 258 ASP A C 1
ATOM 2088 O O . ASP A 1 258 ? -4.374 16.593 32.987 1.00 89.44 258 ASP A O 1
ATOM 2092 N N . VAL A 1 259 ? -3.184 15.828 31.251 1.00 93.44 259 VAL A N 1
ATOM 2093 C CA . VAL A 1 259 ? -1.993 15.475 32.035 1.00 93.44 259 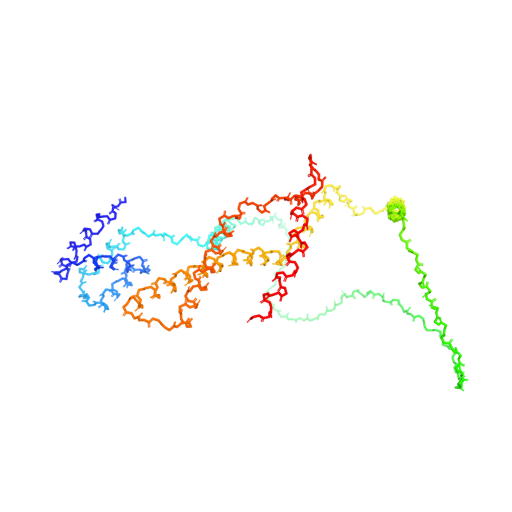VAL A CA 1
ATOM 2094 C C . VAL A 1 259 ? -0.856 16.442 31.724 1.00 93.44 259 VAL A C 1
ATOM 2096 O O . VAL A 1 259 ? -0.548 16.727 30.572 1.00 93.44 259 VAL A O 1
ATOM 2099 N N . LYS A 1 260 ? -0.182 16.942 32.766 1.00 87.94 260 LYS A N 1
ATOM 2100 C CA . LYS A 1 260 ? 1.045 17.727 32.587 1.00 87.94 260 LYS A CA 1
ATOM 2101 C C . LYS A 1 260 ? 2.179 16.791 32.189 1.00 87.94 260 LYS A C 1
ATOM 2103 O O . LYS A 1 260 ? 2.602 15.974 33.005 1.00 87.94 260 LYS A O 1
ATOM 2108 N N . LEU A 1 261 ? 2.657 16.932 30.959 1.00 89.94 261 LEU A N 1
ATOM 2109 C CA . LEU A 1 261 ? 3.795 16.176 30.463 1.00 89.94 261 LEU A CA 1
ATOM 2110 C C . LEU A 1 261 ? 5.089 16.534 31.192 1.00 89.94 261 LEU A C 1
ATOM 2112 O O . LEU A 1 261 ? 5.294 17.657 31.661 1.00 89.94 261 LEU A O 1
ATOM 2116 N N . THR A 1 262 ? 6.003 15.571 31.229 1.00 94.81 262 THR A N 1
ATOM 2117 C CA . THR A 1 262 ? 7.391 15.832 31.599 1.00 94.81 262 THR A CA 1
ATOM 2118 C C . THR A 1 262 ? 8.109 16.596 30.476 1.00 94.81 262 THR A C 1
ATOM 2120 O O . THR A 1 262 ? 7.769 16.452 29.299 1.00 94.81 262 THR A O 1
ATOM 2123 N N . PRO A 1 263 ? 9.156 17.385 30.785 1.00 94.69 263 PRO A N 1
ATOM 2124 C CA . PRO A 1 263 ? 9.877 18.145 29.760 1.00 94.69 263 PRO A CA 1
ATOM 2125 C C . PRO A 1 263 ? 10.536 17.249 28.698 1.00 94.69 263 PRO A C 1
ATOM 2127 O O . PRO A 1 263 ? 10.768 17.697 27.579 1.00 94.69 263 PRO A O 1
ATOM 2130 N N . ALA A 1 264 ? 10.850 15.994 29.033 1.00 94.12 264 ALA A N 1
ATOM 2131 C CA . ALA A 1 264 ? 11.366 15.023 28.072 1.00 94.12 264 ALA A CA 1
ATOM 2132 C C . ALA A 1 264 ? 10.288 14.632 27.048 1.00 94.12 264 ALA A C 1
ATOM 2134 O O . ALA A 1 264 ? 10.520 14.748 25.848 1.00 94.12 264 ALA A O 1
ATOM 2135 N N . GLU A 1 265 ? 9.090 14.279 27.519 1.00 92.12 265 GLU A N 1
ATOM 2136 C CA . GLU A 1 265 ? 7.956 13.911 26.664 1.00 92.12 265 GLU A CA 1
ATOM 2137 C C . GLU A 1 265 ? 7.507 15.081 25.777 1.00 92.12 265 GLU A C 1
ATOM 2139 O O . GLU A 1 265 ? 7.220 14.889 24.597 1.00 92.12 265 GLU A O 1
ATOM 2144 N N . GLU A 1 266 ? 7.517 16.316 26.295 1.00 92.81 266 GLU A N 1
ATOM 2145 C CA . GLU A 1 266 ? 7.210 17.502 25.485 1.00 92.81 266 GLU A CA 1
ATOM 2146 C C . GLU A 1 266 ? 8.212 17.689 24.339 1.00 92.81 266 GLU A C 1
ATOM 2148 O O . GLU A 1 266 ? 7.834 18.058 23.223 1.00 92.81 266 GLU A O 1
ATOM 2153 N N . ASN A 1 267 ? 9.499 17.447 24.601 1.00 94.88 267 ASN A N 1
ATOM 2154 C CA . ASN A 1 267 ? 10.540 17.544 23.584 1.00 94.88 267 ASN A CA 1
ATOM 2155 C C . ASN A 1 267 ? 10.410 16.430 22.541 1.00 94.88 267 ASN A C 1
ATOM 2157 O O . ASN A 1 267 ? 10.548 16.715 21.349 1.00 94.88 267 ASN A O 1
ATOM 2161 N N . ASP A 1 268 ? 10.085 15.208 22.961 1.00 94.12 268 ASP A N 1
ATOM 2162 C CA . ASP A 1 268 ? 9.838 14.081 22.059 1.00 94.12 268 ASP A CA 1
ATOM 2163 C C . ASP A 1 268 ? 8.621 14.343 21.167 1.00 94.12 268 ASP A C 1
ATOM 2165 O O . ASP A 1 268 ? 8.692 14.178 19.947 1.00 94.12 268 ASP A O 1
ATOM 2169 N N . PHE A 1 269 ? 7.523 14.839 21.742 1.00 94.38 269 PHE A N 1
ATOM 2170 C CA . PHE A 1 269 ? 6.326 15.223 20.998 1.00 94.38 269 PHE A CA 1
ATOM 2171 C C . PHE A 1 269 ? 6.624 16.332 19.976 1.00 94.38 269 PHE A C 1
ATOM 2173 O O . PHE A 1 269 ? 6.271 16.223 18.798 1.00 94.38 269 PHE A O 1
ATOM 2180 N N . ARG A 1 270 ? 7.367 17.372 20.384 1.00 95.25 270 ARG A N 1
ATOM 2181 C CA . ARG A 1 270 ? 7.835 18.436 19.477 1.00 95.25 270 ARG A CA 1
ATOM 2182 C C . ARG A 1 270 ? 8.727 17.896 18.366 1.00 95.25 270 ARG A C 1
ATOM 2184 O O . ARG A 1 270 ? 8.618 18.348 17.227 1.00 95.25 270 ARG A O 1
ATOM 2191 N N . TYR A 1 271 ? 9.607 16.950 18.679 1.00 96.00 271 TYR A N 1
ATOM 2192 C CA . TYR A 1 271 ? 10.495 16.335 17.702 1.00 96.00 271 TYR A CA 1
ATOM 2193 C C . TYR A 1 271 ? 9.712 15.522 16.665 1.00 96.00 271 TYR A C 1
ATOM 2195 O O . TYR A 1 271 ? 9.930 15.709 15.468 1.00 96.00 271 TYR A O 1
ATOM 2203 N N . LYS A 1 272 ? 8.743 14.704 17.097 1.00 96.00 272 LYS A N 1
ATOM 2204 C CA . LYS A 1 272 ? 7.851 13.951 16.197 1.00 96.00 272 LYS A CA 1
ATOM 2205 C C . LYS A 1 272 ? 7.051 14.874 15.282 1.00 96.00 272 LYS A C 1
ATOM 2207 O O . LYS A 1 272 ? 7.029 14.652 14.073 1.00 96.00 272 LYS A O 1
ATOM 2212 N N . LYS A 1 273 ? 6.478 15.950 15.830 1.00 96.25 273 LYS A N 1
ATOM 2213 C CA . LYS A 1 273 ? 5.758 16.965 15.047 1.00 96.25 273 LYS A CA 1
ATOM 2214 C C . LYS A 1 273 ? 6.663 17.631 14.008 1.00 96.25 273 LYS A C 1
ATOM 2216 O O . LYS A 1 273 ? 6.317 17.684 12.835 1.00 96.25 273 LYS A O 1
ATOM 2221 N N . LYS A 1 274 ? 7.878 18.022 14.406 1.00 96.00 274 LYS A N 1
ATOM 2222 C CA . LYS A 1 274 ? 8.874 18.595 13.491 1.00 96.00 274 LYS A CA 1
ATOM 2223 C C . LYS A 1 274 ? 9.271 17.628 12.373 1.00 96.00 274 LYS A C 1
ATOM 2225 O O . LYS A 1 274 ? 9.444 18.063 11.239 1.00 96.00 274 LYS A O 1
ATOM 2230 N N . ILE A 1 275 ? 9.442 16.339 12.674 1.00 95.88 275 ILE A N 1
ATOM 2231 C CA . ILE A 1 275 ? 9.719 15.324 11.647 1.00 95.88 275 ILE A CA 1
ATOM 2232 C C . ILE A 1 275 ? 8.549 15.232 10.674 1.00 95.88 275 ILE A C 1
ATOM 2234 O O . ILE A 1 275 ? 8.776 15.243 9.468 1.00 95.88 275 ILE A O 1
ATOM 2238 N N . TYR A 1 276 ? 7.321 15.142 11.185 1.00 95.25 276 TYR A N 1
ATOM 2239 C CA . TYR A 1 276 ? 6.127 15.055 10.352 1.00 95.25 276 TYR A CA 1
ATOM 2240 C C . TYR A 1 276 ? 6.026 16.247 9.393 1.00 95.25 276 TYR A C 1
ATOM 2242 O O . TYR A 1 276 ? 5.863 16.041 8.191 1.00 95.25 276 TYR A O 1
ATOM 2250 N N . ASP A 1 277 ? 6.229 17.464 9.900 1.00 94.38 277 ASP A N 1
ATOM 2251 C CA . ASP A 1 277 ? 6.206 18.687 9.096 1.00 94.38 277 ASP A CA 1
ATOM 2252 C C . ASP A 1 277 ? 7.306 18.672 8.022 1.00 94.38 277 ASP A C 1
ATOM 2254 O O . ASP A 1 277 ? 7.015 18.838 6.843 1.00 94.38 277 ASP A O 1
ATOM 2258 N N . LEU A 1 278 ? 8.559 18.366 8.384 1.00 93.88 278 LEU A N 1
ATOM 2259 C CA . LEU A 1 278 ? 9.665 18.276 7.417 1.00 93.88 278 LEU A CA 1
ATOM 2260 C C . LEU A 1 278 ? 9.413 17.231 6.322 1.00 93.88 278 LEU A C 1
ATOM 2262 O O . LEU A 1 278 ? 9.746 17.449 5.157 1.00 93.88 278 LEU A O 1
ATOM 2266 N N . VAL A 1 279 ? 8.853 16.078 6.689 1.00 91.81 279 VAL A N 1
ATOM 2267 C CA . VAL A 1 279 ? 8.554 15.015 5.727 1.00 91.81 279 VAL A CA 1
ATOM 2268 C C . VAL A 1 279 ? 7.400 15.419 4.814 1.00 91.81 279 VAL A C 1
ATOM 2270 O O . VAL A 1 279 ? 7.465 15.121 3.620 1.00 91.81 279 VAL A O 1
ATOM 2273 N N . LYS A 1 280 ? 6.385 16.107 5.344 1.00 90.06 280 LYS A N 1
ATOM 2274 C CA . LYS A 1 280 ? 5.257 16.641 4.578 1.00 90.06 280 LYS A CA 1
ATOM 2275 C C . LYS A 1 280 ? 5.722 17.679 3.554 1.00 90.06 280 LYS A C 1
ATOM 2277 O O . LYS A 1 280 ? 5.453 17.496 2.372 1.00 90.06 280 LYS A O 1
ATOM 2282 N N . GLU A 1 281 ? 6.521 18.658 3.977 1.00 90.44 281 GLU A N 1
ATOM 2283 C CA . GLU A 1 281 ? 7.136 19.660 3.091 1.00 90.44 281 GLU A CA 1
ATOM 2284 C C . GLU A 1 281 ? 7.951 18.998 1.969 1.00 90.44 281 GLU A C 1
ATOM 2286 O O . GLU A 1 281 ? 7.880 19.402 0.812 1.00 90.44 281 GLU A O 1
ATOM 2291 N N . HIS A 1 282 ? 8.690 17.925 2.275 1.00 85.00 282 HIS A N 1
ATOM 2292 C CA . HIS A 1 282 ? 9.444 17.182 1.263 1.00 85.00 282 HIS A CA 1
ATOM 2293 C C . HIS A 1 282 ? 8.541 16.380 0.306 1.00 85.00 282 HIS A C 1
ATOM 2295 O O . HIS A 1 282 ? 8.916 16.179 -0.848 1.00 85.00 282 HIS A O 1
ATOM 2301 N N . VAL A 1 283 ? 7.396 15.842 0.749 1.00 82.25 283 VAL A N 1
ATOM 2302 C CA . VAL A 1 283 ? 6.430 15.207 -0.175 1.00 82.25 283 VAL A CA 1
ATOM 2303 C C . VAL A 1 283 ? 5.850 16.263 -1.112 1.00 82.25 283 VAL A C 1
ATOM 2305 O O . VAL A 1 283 ? 5.808 16.038 -2.314 1.00 82.25 283 VAL A O 1
ATOM 2308 N N . GLU A 1 284 ? 5.446 17.409 -0.569 1.00 78.69 284 GLU A N 1
ATOM 2309 C CA . GLU A 1 284 ? 4.798 18.489 -1.320 1.00 78.69 284 GLU A CA 1
ATOM 2310 C C . GLU A 1 284 ? 5.770 19.191 -2.283 1.00 78.69 284 GLU A C 1
ATOM 2312 O O . GLU A 1 284 ? 5.393 19.538 -3.396 1.00 78.69 284 GLU A O 1
ATOM 2317 N N . SER A 1 285 ? 7.047 19.312 -1.913 1.00 71.00 285 SER A N 1
ATOM 2318 C CA . SER A 1 285 ? 8.103 19.887 -2.764 1.00 71.00 285 SER A CA 1
ATOM 2319 C C . SER A 1 285 ? 8.686 18.900 -3.790 1.00 71.00 285 SER A C 1
ATOM 2321 O O . SER A 1 285 ? 9.600 19.253 -4.534 1.00 71.00 285 SER A O 1
ATOM 2323 N N . ALA A 1 286 ? 8.221 17.644 -3.827 1.00 60.28 286 ALA A N 1
ATOM 2324 C CA . ALA A 1 286 ? 8.783 16.608 -4.701 1.00 60.28 286 ALA A CA 1
ATOM 2325 C C . ALA A 1 286 ? 8.515 16.842 -6.201 1.00 60.28 286 ALA A C 1
ATOM 2327 O O . ALA A 1 286 ? 9.163 16.201 -7.029 1.00 60.28 286 ALA A O 1
ATOM 2328 N N . ASP A 1 287 ? 7.632 17.781 -6.546 1.00 57.00 287 ASP A N 1
ATOM 2329 C CA . ASP A 1 287 ? 7.395 18.212 -7.927 1.00 57.00 287 ASP A CA 1
ATOM 2330 C C . ASP A 1 287 ? 8.611 18.939 -8.554 1.00 57.00 287 ASP A C 1
ATOM 2332 O O . ASP A 1 287 ? 8.640 19.143 -9.764 1.00 57.00 287 ASP A O 1
ATOM 2336 N N . ASP A 1 288 ? 9.654 19.269 -7.776 1.00 55.00 288 ASP A N 1
ATOM 2337 C CA . ASP A 1 288 ? 10.806 20.084 -8.215 1.00 55.00 288 ASP A CA 1
ATOM 2338 C C . ASP A 1 288 ? 12.097 19.273 -8.506 1.00 55.00 288 ASP A C 1
ATOM 2340 O O . ASP A 1 288 ? 13.157 19.848 -8.740 1.00 55.00 288 ASP A O 1
ATOM 2344 N N . VAL A 1 289 ? 12.059 17.931 -8.459 1.00 57.09 289 VAL A N 1
ATOM 2345 C CA . VAL A 1 289 ? 13.283 17.081 -8.453 1.00 57.09 289 VAL A CA 1
ATOM 2346 C C . VAL A 1 289 ? 13.638 16.482 -9.823 1.00 57.09 289 VAL A C 1
ATOM 2348 O O . VAL A 1 289 ? 14.727 15.938 -10.001 1.00 57.09 289 VAL A O 1
ATOM 2351 N N . ALA A 1 290 ? 12.755 16.570 -10.819 1.00 59.94 290 ALA A N 1
ATOM 2352 C CA . ALA A 1 290 ? 13.042 16.029 -12.152 1.00 59.94 290 ALA A CA 1
ATOM 2353 C C . ALA A 1 290 ? 13.925 16.952 -13.014 1.00 59.94 290 ALA A C 1
ATOM 2355 O O . ALA A 1 290 ? 14.453 16.509 -14.033 1.00 59.94 290 ALA A O 1
ATOM 2356 N N . GLU A 1 291 ? 14.100 18.214 -12.616 1.00 73.31 291 GLU A N 1
ATOM 2357 C CA . GLU A 1 291 ? 14.831 19.217 -13.386 1.00 73.31 291 GLU A CA 1
ATOM 2358 C C . GLU A 1 291 ? 16.148 19.575 -12.689 1.00 73.31 291 GLU A C 1
ATOM 2360 O O . GLU A 1 291 ? 16.190 19.895 -11.500 1.00 73.31 291 GLU A O 1
ATOM 2365 N N . TYR A 1 292 ? 17.258 19.497 -13.427 1.00 77.12 292 TYR A N 1
ATOM 2366 C CA . TYR A 1 292 ? 18.558 19.922 -12.919 1.00 77.12 292 TYR A CA 1
ATOM 2367 C C . TYR A 1 292 ? 18.544 21.440 -12.701 1.00 77.12 292 TYR A C 1
ATOM 2369 O O . TYR A 1 292 ? 18.717 22.215 -13.643 1.00 77.12 292 TYR A O 1
ATOM 2377 N N . LYS A 1 293 ? 18.356 21.881 -11.452 1.00 73.94 293 LYS A N 1
ATOM 2378 C CA . LYS A 1 293 ? 18.582 23.281 -11.080 1.00 73.94 293 LYS A CA 1
ATOM 2379 C C . LYS A 1 293 ? 20.075 23.527 -10.948 1.00 73.94 293 LYS A C 1
ATOM 2381 O O . LYS A 1 293 ? 20.698 23.134 -9.960 1.00 73.94 293 LYS A O 1
ATOM 2386 N N . MET A 1 294 ? 20.638 24.201 -11.950 1.00 79.69 294 MET A N 1
ATOM 2387 C CA . MET A 1 294 ? 21.979 24.761 -11.848 1.00 79.69 294 MET A CA 1
ATOM 2388 C C . MET A 1 294 ? 22.062 25.625 -10.579 1.00 79.69 294 MET A C 1
ATOM 2390 O O . MET A 1 294 ? 21.204 26.495 -10.398 1.00 79.69 294 MET A O 1
ATOM 2394 N N . PRO A 1 295 ? 23.057 25.405 -9.698 1.00 78.88 295 PRO A N 1
ATOM 2395 C CA . PRO A 1 295 ? 23.247 26.249 -8.530 1.00 78.88 295 PRO A CA 1
ATOM 2396 C C . PRO A 1 295 ? 23.303 27.720 -8.933 1.00 78.88 295 PRO A C 1
ATOM 2398 O O . PRO A 1 295 ? 23.948 28.075 -9.921 1.00 78.88 295 PRO A O 1
ATOM 2401 N N . GLU A 1 296 ? 22.625 28.569 -8.163 1.00 76.75 296 GLU A N 1
ATOM 2402 C CA . GLU A 1 296 ? 22.663 30.008 -8.389 1.00 76.75 296 GLU A CA 1
ATOM 2403 C C . GLU A 1 296 ? 24.122 30.474 -8.305 1.00 76.75 296 GLU A C 1
ATOM 2405 O O . GLU A 1 296 ? 24.782 30.331 -7.271 1.00 76.75 296 GLU A O 1
ATOM 2410 N N . ALA A 1 297 ? 24.653 30.971 -9.420 1.00 73.19 297 ALA A N 1
ATOM 2411 C CA . ALA A 1 297 ? 26.043 31.374 -9.486 1.00 73.19 297 ALA A CA 1
ATOM 2412 C C . ALA A 1 297 ? 26.260 32.641 -8.649 1.00 73.19 297 ALA A C 1
ATOM 2414 O O . ALA A 1 297 ? 25.538 33.628 -8.783 1.00 73.19 297 ALA A O 1
ATOM 2415 N N . TYR A 1 298 ? 27.277 32.612 -7.786 1.00 66.81 298 TYR A N 1
ATOM 2416 C CA . TYR A 1 298 ? 27.543 33.677 -6.814 1.00 66.81 298 TYR A CA 1
ATOM 2417 C C . TYR A 1 298 ? 27.859 35.037 -7.453 1.00 66.81 298 TYR A C 1
ATOM 2419 O O . TYR A 1 298 ? 27.595 36.070 -6.834 1.00 66.81 298 TYR A O 1
ATOM 2427 N N . ASP A 1 299 ? 28.404 35.023 -8.673 1.00 69.94 299 ASP A N 1
ATOM 2428 C CA . ASP A 1 299 ? 29.017 36.185 -9.321 1.00 69.94 299 ASP A CA 1
ATOM 2429 C C . ASP A 1 299 ? 28.417 36.503 -10.718 1.00 69.94 299 ASP A C 1
ATOM 2431 O O . ASP A 1 299 ? 28.949 37.352 -11.425 1.00 69.94 299 ASP A O 1
ATOM 2435 N N . MET A 1 300 ? 27.308 35.866 -11.136 1.00 60.66 300 MET A N 1
ATOM 2436 C CA . MET A 1 300 ? 26.765 35.978 -12.514 1.00 60.66 300 MET A CA 1
ATOM 2437 C C . MET A 1 300 ? 25.576 36.957 -12.662 1.00 60.66 300 MET A C 1
ATOM 2439 O O . MET A 1 300 ? 24.661 36.709 -13.444 1.00 60.66 300 MET A O 1
ATOM 2443 N N . GLY A 1 301 ? 25.564 38.069 -11.919 1.00 65.44 301 GLY A N 1
ATOM 2444 C CA . GLY A 1 301 ? 24.537 39.125 -12.012 1.00 65.44 301 GLY A CA 1
ATOM 2445 C C . GLY A 1 301 ? 25.121 40.542 -11.927 1.00 65.44 301 GLY A C 1
ATOM 2446 O O . GLY A 1 301 ? 26.320 40.695 -11.717 1.00 65.44 301 GLY A O 1
ATOM 2447 N N . GLU A 1 302 ? 24.277 41.582 -12.041 1.00 61.91 302 GLU A N 1
ATOM 2448 C CA . GLU A 1 302 ? 24.615 43.033 -12.018 1.00 61.91 302 GLU A CA 1
ATOM 2449 C C . GLU A 1 302 ? 25.249 43.533 -10.687 1.00 61.91 302 GLU A C 1
ATOM 2451 O O . GLU A 1 302 ? 25.379 44.727 -10.434 1.00 61.91 302 GLU A O 1
ATOM 2456 N N . GLY A 1 303 ? 25.678 42.618 -9.817 1.00 63.91 303 GLY A N 1
ATOM 2457 C CA . GLY A 1 303 ? 26.382 42.893 -8.572 1.00 63.91 303 GLY A CA 1
ATOM 2458 C C . GLY A 1 303 ? 26.734 41.602 -7.834 1.00 63.91 303 GLY A C 1
ATOM 2459 O O . GLY A 1 303 ? 25.950 40.654 -7.790 1.00 63.91 303 GLY A O 1
ATOM 2460 N N . VAL A 1 304 ? 27.925 41.561 -7.232 1.00 66.81 304 VAL A N 1
ATOM 2461 C CA . VAL A 1 304 ? 28.374 40.428 -6.410 1.00 66.81 304 VAL A CA 1
ATOM 2462 C C . VAL A 1 304 ? 27.516 40.353 -5.145 1.00 66.81 304 VAL A C 1
ATOM 2464 O O . VAL A 1 304 ? 27.580 41.241 -4.293 1.00 66.81 304 VAL A O 1
ATOM 2467 N N . ASN A 1 305 ? 26.757 39.267 -4.973 1.00 69.25 305 ASN A N 1
ATOM 2468 C CA . ASN A 1 305 ? 25.981 39.012 -3.757 1.00 69.25 305 ASN A CA 1
ATOM 2469 C C . ASN A 1 305 ? 26.907 38.549 -2.619 1.00 69.25 305 ASN A C 1
ATOM 2471 O O . ASN A 1 305 ? 26.990 37.363 -2.284 1.00 69.25 305 ASN A O 1
ATOM 2475 N N . GLN A 1 306 ? 27.621 39.502 -2.014 1.00 75.25 306 GLN A N 1
ATOM 2476 C CA . GLN A 1 306 ? 28.590 39.254 -0.942 1.00 75.25 306 GLN A CA 1
ATOM 2477 C C . GLN A 1 306 ? 27.960 38.502 0.239 1.00 75.25 306 GLN A C 1
ATOM 2479 O O . GLN A 1 306 ? 28.558 37.564 0.761 1.00 75.25 306 GLN A O 1
ATOM 2484 N N . GLU A 1 307 ? 26.720 38.830 0.608 1.00 75.88 307 GLU A N 1
ATOM 2485 C CA . GLU A 1 307 ? 25.989 38.147 1.680 1.00 75.88 307 GLU A CA 1
ATOM 2486 C C . GLU A 1 307 ? 25.806 36.649 1.408 1.00 75.88 307 GLU A C 1
ATOM 2488 O O . GLU A 1 307 ? 26.013 35.834 2.310 1.00 75.88 307 GLU A O 1
ATOM 2493 N N . LYS A 1 308 ? 25.502 36.255 0.161 1.00 76.81 308 LYS A N 1
ATOM 2494 C CA . LYS A 1 308 ? 25.378 34.840 -0.222 1.00 76.81 308 LYS A CA 1
ATOM 2495 C C . LYS A 1 308 ? 26.730 34.129 -0.121 1.00 76.81 308 LYS A C 1
ATOM 2497 O O . LYS A 1 308 ? 26.797 33.056 0.480 1.00 76.81 308 LYS A O 1
ATOM 2502 N N . ARG A 1 309 ? 27.818 34.755 -0.588 1.00 75.25 309 ARG A N 1
ATOM 2503 C CA . ARG A 1 309 ? 29.194 34.226 -0.465 1.00 75.25 309 ARG A CA 1
ATOM 2504 C C . ARG A 1 309 ? 29.601 34.015 0.996 1.00 75.25 309 ARG A C 1
ATOM 2506 O O . ARG A 1 309 ? 30.067 32.937 1.367 1.00 75.25 309 ARG A O 1
ATOM 2513 N N . PHE A 1 310 ? 29.370 35.016 1.845 1.00 78.69 310 PHE A N 1
ATOM 2514 C CA . PHE A 1 310 ? 29.668 34.923 3.274 1.00 78.69 310 PHE A CA 1
ATOM 2515 C C . PHE A 1 310 ? 28.761 33.922 3.991 1.00 78.69 310 PHE A C 1
ATOM 2517 O O . PHE A 1 310 ? 29.214 33.236 4.907 1.00 78.69 310 PHE A O 1
ATOM 2524 N N . SER A 1 311 ? 27.506 33.769 3.560 1.00 80.31 311 SER A N 1
ATOM 2525 C CA . SER A 1 311 ? 26.587 32.797 4.154 1.00 80.31 311 SER A CA 1
ATOM 2526 C C . SER A 1 311 ? 27.098 31.360 4.015 1.00 80.31 311 SER A C 1
ATOM 2528 O O . SER A 1 311 ? 27.062 30.615 4.993 1.00 80.31 311 SER A O 1
ATOM 2530 N N . VAL A 1 312 ? 27.658 30.990 2.859 1.00 77.94 312 VAL A N 1
ATOM 2531 C CA . VAL A 1 312 ? 28.223 29.654 2.603 1.00 77.94 312 VAL A CA 1
ATOM 2532 C C . VAL A 1 312 ? 29.461 29.404 3.466 1.00 77.94 312 VAL A C 1
ATOM 2534 O O . VAL A 1 312 ? 29.592 28.341 4.077 1.00 77.94 312 VAL A O 1
ATOM 2537 N N . ALA A 1 313 ? 30.336 30.404 3.610 1.00 78.94 313 ALA A N 1
ATOM 2538 C CA . ALA A 1 313 ? 31.470 30.327 4.531 1.00 78.94 313 ALA A CA 1
ATOM 2539 C C . ALA A 1 313 ? 31.007 30.156 5.994 1.00 78.94 313 ALA A C 1
ATOM 2541 O O . ALA A 1 313 ? 31.539 29.327 6.734 1.00 78.94 313 ALA A O 1
ATOM 2542 N N . MET A 1 314 ? 29.954 30.874 6.398 1.00 78.56 314 MET A N 1
ATOM 2543 C CA . MET A 1 314 ? 29.379 30.820 7.748 1.00 78.56 314 MET A CA 1
ATOM 2544 C C . MET A 1 314 ? 28.599 29.528 8.040 1.00 78.56 314 MET A C 1
ATOM 2546 O O . MET A 1 314 ? 28.512 29.112 9.199 1.00 78.56 314 MET A O 1
ATOM 2550 N N . GLN A 1 315 ? 28.047 28.858 7.024 1.00 78.00 315 GLN A N 1
ATOM 2551 C CA . GLN A 1 315 ? 27.355 27.572 7.182 1.00 78.00 315 GLN A CA 1
ATOM 2552 C C . GLN A 1 315 ? 28.284 26.485 7.744 1.00 78.00 315 GLN A C 1
ATOM 2554 O O . GLN A 1 315 ? 27.859 25.713 8.607 1.00 78.00 315 GLN A O 1
ATOM 2559 N N . ARG A 1 316 ? 29.570 26.481 7.361 1.00 73.44 316 ARG A N 1
ATOM 2560 C CA . ARG A 1 316 ? 30.575 25.550 7.911 1.00 73.44 316 ARG A CA 1
ATOM 2561 C C . ARG A 1 316 ? 30.710 25.676 9.432 1.00 73.44 316 ARG A C 1
ATOM 2563 O O . ARG A 1 316 ? 30.766 24.673 10.142 1.00 73.44 316 ARG A O 1
ATOM 2570 N N . TYR A 1 317 ? 30.677 26.903 9.948 1.00 74.56 317 TYR A N 1
ATOM 2571 C CA . TYR A 1 317 ? 30.784 27.173 11.383 1.00 74.56 317 TYR A CA 1
ATOM 2572 C C . TYR A 1 317 ? 29.489 26.877 12.155 1.00 74.56 317 TYR A C 1
ATOM 2574 O O . TYR A 1 317 ? 29.545 26.485 13.322 1.00 74.56 317 TYR A O 1
ATOM 2582 N N . LYS A 1 318 ? 28.315 26.987 11.517 1.00 67.06 318 LYS A N 1
ATOM 2583 C CA . LYS A 1 318 ? 27.032 26.595 12.132 1.00 67.06 318 LYS A CA 1
ATOM 2584 C C . LYS A 1 318 ? 26.956 25.089 12.411 1.00 67.06 318 LYS A C 1
ATOM 2586 O O . LYS A 1 318 ? 26.473 24.702 13.473 1.00 67.06 318 LYS A O 1
ATOM 2591 N N . ILE A 1 319 ? 27.474 24.252 11.508 1.00 56.16 319 ILE A N 1
ATOM 2592 C CA . ILE A 1 319 ? 27.476 22.784 11.660 1.00 56.16 319 ILE A CA 1
ATOM 2593 C C . ILE A 1 319 ? 28.376 22.345 12.825 1.00 56.16 319 ILE A C 1
ATOM 2595 O O . ILE A 1 319 ? 28.007 21.460 13.594 1.00 56.16 319 ILE A O 1
ATOM 2599 N N . LEU A 1 320 ? 29.528 22.997 13.006 1.00 56.31 320 LEU A N 1
ATOM 2600 C CA . LEU A 1 320 ? 30.428 22.738 14.138 1.00 56.31 320 LEU A CA 1
ATOM 2601 C C . LEU A 1 320 ? 29.795 23.124 15.480 1.00 56.31 320 LEU A C 1
ATOM 2603 O O . LEU A 1 320 ? 29.934 22.402 16.463 1.00 56.31 320 LEU A O 1
ATOM 2607 N N . ARG A 1 321 ? 29.032 24.221 15.512 1.00 52.22 321 ARG A N 1
ATOM 2608 C CA . ARG A 1 321 ? 28.343 24.682 16.724 1.00 52.22 321 ARG A CA 1
ATOM 2609 C C . ARG A 1 321 ? 27.175 23.775 17.136 1.00 52.22 321 ARG A C 1
ATOM 2611 O O . ARG A 1 321 ? 26.864 23.705 18.319 1.00 52.22 321 ARG A O 1
ATOM 2618 N N . ALA A 1 322 ? 26.556 23.076 16.183 1.00 54.84 322 ALA A N 1
ATOM 2619 C CA . ALA A 1 322 ? 25.483 22.112 16.433 1.00 54.84 322 ALA A CA 1
ATOM 2620 C C . ALA A 1 322 ? 25.980 20.743 16.940 1.00 54.84 322 ALA A C 1
ATOM 2622 O O . ALA A 1 322 ? 25.185 19.994 17.488 1.00 54.84 322 ALA A O 1
ATOM 2623 N N . LYS A 1 323 ? 27.274 20.419 16.787 1.00 53.25 323 LYS A N 1
ATOM 2624 C CA . LYS A 1 323 ? 27.888 19.171 17.288 1.00 53.25 323 LYS A CA 1
ATOM 2625 C C . LYS A 1 323 ? 28.426 19.264 18.725 1.00 53.25 323 LYS A C 1
ATOM 2627 O O . LYS A 1 323 ? 28.890 18.263 19.255 1.00 53.25 323 LYS A O 1
ATOM 2632 N N . ILE A 1 324 ? 28.409 20.454 19.330 1.00 51.28 324 ILE A N 1
ATOM 2633 C CA . ILE A 1 324 ? 28.953 20.733 20.678 1.00 51.28 324 ILE A CA 1
ATOM 2634 C C . ILE A 1 324 ? 27.822 20.925 21.719 1.00 51.28 324 ILE A C 1
ATOM 2636 O O . ILE A 1 324 ? 28.065 21.301 22.862 1.00 51.28 324 ILE A O 1
ATOM 2640 N N . LYS A 1 325 ? 26.569 20.648 21.354 1.00 39.78 325 LYS A N 1
ATOM 2641 C CA . LYS A 1 325 ? 25.423 20.597 22.273 1.00 39.78 325 LYS A CA 1
ATOM 2642 C C . LYS A 1 325 ? 24.775 19.229 22.215 1.00 39.78 325 LYS A C 1
ATOM 2644 O O . LYS A 1 325 ? 24.266 18.812 23.272 1.00 39.78 325 LYS A O 1
#

Radius of gyration: 42.69 Å; chains: 1; bounding box: 113×106×84 Å

pLDDT: mean 73.21, std 19.72, range [32.03, 96.88]